Protein AF-A0A6M4BN59-F1 (afdb_monomer_lite)

Radius of gyration: 22.88 Å; chains: 1; bounding box: 47×66×64 Å

Organism: NCBI:txid2203039

InterPro domains:
  IPR007252 Nuclear pore protein 84/107 [PF04121] (2-327)
  IPR007252 Nuclear pore protein 84/107 [PTHR13003] (2-327)

Secondary structure (DSSP, 8-state):
-HHHHHHHHHHHHHHHHHS---S-STTT--S----HHHHHHHHHHH-HHHHHHHHHHHHHHHHHHHHHHHH--S--S----STTHHHHHHHHH---TTTHHHHHHB-S--STTHHHHHT-B--HHHHHHHHHHHHHHHHHHHTT-HHHHHHHHHHTT-HHHHHHHHTTSBPEEPPPSSTTS---EESBTTHHHHHHHHHHHHH-TTS-HHHHHHHHHHHT-HHHHHHHHTT-HHHHHHHHHHHHHHHHHHHHHHH-HHHHTT--S-HHHHHHHHHH-------HHHHHHHHHHHTTTPPPPHHHHHHHHHHTT-HHHHHHHHHHHHH-

Sequence (328 aa):
AEEANTWKLLHCLHADSINEHPESLDDLITETTLSQKTLVSALFRSDSELRLLQLLVDWLEATAAYQEEITKTSAPIIGNNIHWSNTLHQLLIGDSLFNKDKNKAMVTCMDPDAPRRQKKTIHSDDQKDDNDLCKRIFTEIRCGKFKEAVSLCLSAGQAWRGAVLQGWILLHYLPREDENSPLEISGNPSRDLWKWCALGLANNVEENMYYRATVGILSGHLPSALLVCQGSWEDLLWSHLKIQIEARVDKYLREHHATAEANTTPDDVLELLQSELQVEEISLTQIFNAVKSLMNGKRESQYQICQRYMMLGKIRAIMQDSLEWIDN

Foldseek 3Di:
DLVVLLVVLLVLLVVVVPDDADQDLCVQDVDQDLFLVSSVVSVCRNDPQLVLLVSLLLSLLQVLLVVCVVVDDPDDLDPDQDQLVVQVVDLVVPDDPVCNVVVVQAFNDRDPCRCVVVVHDGDPVSVVSVLSLLQVLLSCVSNVNNVVSLVSCNSNNNNVLSVLLQQLFTKGFDDDPDPPDDTDIDHHLQSLLSLLVLLVQLPDPVDRLSSSLSSCLSSLNLVSVCVPQLPDLSSLLSSLSSSLSNVVSVVSLVPDPSNVVSRPHDPVSNVVSCVSRDDDNDHLVVSVVVSVVSNVPDDQDLSSVCSSCVSVVNNVVNVVVVVVVVVD

pLDDT: mean 90.2, std 8.38, range [56.59, 98.38]

Structure (mmCIF, N/CA/C/O backbone):
data_AF-A0A6M4BN59-F1
#
_entry.id   AF-A0A6M4BN59-F1
#
loop_
_atom_site.group_PDB
_atom_site.id
_atom_site.type_symbol
_atom_site.label_atom_id
_atom_site.label_alt_id
_atom_site.label_comp_id
_atom_site.label_asym_id
_atom_site.label_entity_id
_atom_site.label_seq_id
_atom_site.pdbx_PDB_ins_code
_atom_site.Cartn_x
_atom_site.Cartn_y
_atom_site.Cartn_z
_atom_site.occupancy
_atom_site.B_iso_or_equiv
_atom_site.auth_seq_id
_atom_site.auth_comp_id
_atom_site.auth_asym_id
_atom_site.auth_atom_id
_atom_site.pdbx_PDB_model_num
ATOM 1 N N . ALA A 1 1 ? -19.622 16.309 2.141 1.00 74.50 1 ALA A N 1
ATOM 2 C CA . ALA A 1 1 ? -18.849 15.067 1.917 1.00 74.50 1 ALA A CA 1
ATOM 3 C C . ALA A 1 1 ? -18.362 14.481 3.242 1.00 74.50 1 ALA A C 1
ATOM 5 O O . ALA A 1 1 ? -18.667 13.329 3.514 1.00 74.50 1 ALA A O 1
ATOM 6 N N . GLU A 1 2 ? -17.692 15.269 4.090 1.00 84.06 2 GLU A N 1
ATOM 7 C CA . GLU A 1 2 ? -17.146 14.802 5.380 1.00 84.06 2 GLU A CA 1
ATOM 8 C C . GLU A 1 2 ? -18.203 14.243 6.346 1.00 84.06 2 GLU A C 1
ATOM 10 O O . GLU A 1 2 ? -17.991 13.188 6.940 1.00 84.06 2 GLU A O 1
ATOM 15 N N . GLU A 1 3 ? -19.376 14.874 6.443 1.00 89.75 3 GLU A N 1
ATOM 16 C CA . GLU A 1 3 ? -20.485 14.361 7.258 1.00 89.75 3 GLU A CA 1
ATOM 17 C C . GLU A 1 3 ? -20.943 12.966 6.796 1.00 89.75 3 GLU A C 1
ATOM 19 O O . GLU A 1 3 ? -21.016 12.032 7.590 1.00 89.75 3 GLU A O 1
ATOM 24 N N . ALA A 1 4 ? -21.172 12.786 5.491 1.00 89.69 4 ALA A N 1
ATOM 25 C CA . ALA A 1 4 ? -21.563 11.494 4.927 1.00 89.69 4 ALA A CA 1
ATOM 26 C C . ALA A 1 4 ? -20.501 10.408 5.180 1.00 89.69 4 ALA A C 1
ATOM 28 O O . ALA A 1 4 ? -20.847 9.268 5.484 1.00 89.69 4 ALA A O 1
ATOM 29 N N . ASN A 1 5 ? -19.212 10.756 5.104 1.00 92.00 5 ASN A N 1
ATOM 30 C CA . ASN A 1 5 ? -18.119 9.833 5.427 1.00 92.00 5 ASN A CA 1
ATOM 31 C C . ASN A 1 5 ? -18.119 9.454 6.915 1.00 92.00 5 ASN A C 1
ATOM 33 O O . ASN A 1 5 ? -17.886 8.295 7.250 1.00 92.00 5 ASN A O 1
ATOM 37 N N . THR A 1 6 ? -18.439 10.406 7.792 1.00 93.19 6 THR A N 1
ATOM 38 C CA . THR A 1 6 ? -18.561 10.203 9.244 1.00 93.19 6 THR A CA 1
ATOM 39 C C . THR A 1 6 ? -19.705 9.238 9.572 1.00 93.19 6 THR A C 1
ATOM 41 O O . THR A 1 6 ? -19.515 8.299 10.340 1.00 93.19 6 THR A O 1
ATOM 44 N N . TRP A 1 7 ? -20.865 9.391 8.924 1.00 93.88 7 TRP A N 1
ATOM 45 C CA . TRP A 1 7 ? -21.987 8.456 9.071 1.00 93.88 7 TRP A CA 1
ATOM 46 C C . TRP A 1 7 ? -21.665 7.052 8.555 1.00 93.88 7 TRP A C 1
ATOM 48 O O . TRP A 1 7 ? -22.012 6.069 9.206 1.00 93.88 7 TRP A O 1
ATOM 58 N N . LYS A 1 8 ? -20.963 6.944 7.419 1.00 93.88 8 LYS A N 1
ATOM 59 C CA . LYS A 1 8 ? -20.484 5.650 6.908 1.00 93.88 8 LYS A CA 1
ATOM 60 C C . LYS A 1 8 ? -19.545 4.969 7.903 1.00 93.88 8 LYS A C 1
ATOM 62 O O . LYS A 1 8 ? -19.707 3.781 8.151 1.00 93.88 8 LYS A O 1
ATOM 67 N N . LEU A 1 9 ? -18.616 5.716 8.502 1.00 95.31 9 LEU A N 1
ATOM 6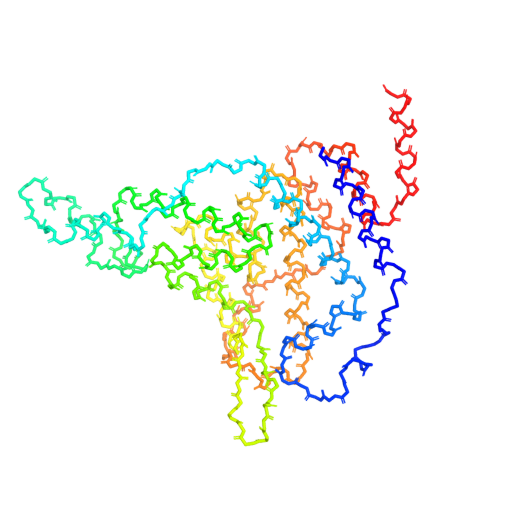8 C CA . LEU A 1 9 ? -17.711 5.189 9.526 1.00 95.31 9 LEU A CA 1
ATOM 69 C C . LEU A 1 9 ? -18.486 4.650 10.731 1.00 95.31 9 LEU A C 1
ATOM 71 O O . LEU A 1 9 ? -18.258 3.517 11.146 1.00 95.31 9 LEU A O 1
ATOM 75 N N . LEU A 1 10 ? -19.428 5.439 11.256 1.00 94.25 10 LEU A N 1
ATOM 76 C CA . LEU A 1 10 ? -20.270 5.027 12.378 1.00 94.25 10 LEU A CA 1
ATOM 77 C C . LEU A 1 10 ? -21.047 3.748 12.054 1.00 94.25 10 LEU A C 1
ATOM 79 O O . LEU A 1 10 ? -21.082 2.830 12.869 1.00 94.25 10 LEU A O 1
ATOM 83 N N . HIS A 1 11 ? -21.635 3.676 10.858 1.00 93.75 11 HIS A N 1
ATOM 84 C CA . HIS A 1 11 ? -22.347 2.492 10.396 1.00 93.75 11 HIS A CA 1
ATOM 85 C C . HIS A 1 11 ? -21.433 1.262 10.347 1.00 93.75 11 HIS A C 1
ATOM 87 O O . HIS A 1 11 ? -21.812 0.218 10.868 1.00 93.75 11 HIS A O 1
ATOM 93 N N . CYS A 1 12 ? -20.232 1.375 9.766 1.00 93.94 12 CYS A N 1
ATOM 94 C CA . CYS A 1 12 ? -19.284 0.261 9.695 1.00 93.94 12 CYS A CA 1
ATOM 95 C C . CYS A 1 12 ? -18.880 -0.229 11.093 1.00 93.94 12 CYS A C 1
ATOM 97 O O . CYS A 1 12 ? -18.991 -1.420 11.371 1.00 93.94 12 CYS A O 1
ATOM 99 N N . LEU A 1 13 ? -18.483 0.682 11.989 1.00 93.94 13 LEU A N 1
ATOM 100 C CA . LEU A 1 13 ? -18.079 0.336 13.358 1.00 93.94 13 LEU A CA 1
ATOM 101 C C . LEU A 1 13 ? -19.217 -0.326 14.145 1.00 93.94 13 LEU A C 1
ATOM 103 O O . LEU A 1 13 ? -19.012 -1.324 14.832 1.00 93.94 13 LEU A O 1
ATOM 107 N N . HIS A 1 14 ? -20.430 0.215 14.031 1.00 92.19 14 HIS A N 1
ATOM 108 C CA . HIS A 1 14 ? -21.596 -0.330 14.715 1.00 92.19 14 HIS A CA 1
ATOM 109 C C . HIS A 1 14 ? -21.993 -1.705 14.160 1.00 92.19 14 HIS A C 1
ATOM 111 O O . HIS A 1 14 ? -22.295 -2.612 14.934 1.00 92.19 14 HIS A O 1
ATOM 117 N N . ALA A 1 15 ? -21.973 -1.879 12.835 1.00 92.31 15 ALA A N 1
ATOM 118 C CA . ALA A 1 15 ? -22.256 -3.162 12.199 1.00 92.31 15 ALA A CA 1
ATOM 119 C C . ALA A 1 15 ? -21.282 -4.257 12.662 1.00 92.31 15 ALA A C 1
ATOM 121 O O . ALA A 1 15 ? -21.731 -5.351 12.995 1.00 92.31 15 ALA A O 1
ATOM 122 N N . ASP A 1 16 ? -19.981 -3.959 12.756 1.00 91.44 16 ASP A N 1
ATOM 123 C CA . ASP A 1 16 ? -18.998 -4.917 13.279 1.00 91.44 16 ASP A CA 1
ATOM 124 C C . ASP A 1 16 ? -19.261 -5.264 14.749 1.00 91.44 16 ASP A C 1
ATOM 126 O O . ASP A 1 16 ? -19.178 -6.429 15.122 1.00 91.44 16 ASP A O 1
ATOM 130 N N . SER A 1 17 ? -19.649 -4.280 15.568 1.00 88.25 17 SER A N 1
ATOM 131 C CA . SER A 1 17 ? -19.883 -4.491 17.003 1.00 88.25 17 SER A CA 1
ATOM 132 C C . SER A 1 17 ? -21.084 -5.385 17.338 1.00 88.25 17 SER A C 1
ATOM 134 O O . SER A 1 17 ? -21.119 -5.968 18.418 1.00 88.25 17 SER A O 1
ATOM 136 N N . ILE A 1 18 ? -22.077 -5.471 16.445 1.00 90.12 18 ILE A N 1
ATOM 137 C CA . ILE A 1 18 ? -23.286 -6.289 16.643 1.00 90.12 18 ILE A CA 1
ATOM 138 C C . ILE A 1 18 ? -23.102 -7.715 16.129 1.00 90.12 18 ILE A C 1
ATOM 140 O O . ILE A 1 18 ? -23.761 -8.630 16.622 1.00 90.12 18 ILE A O 1
ATOM 144 N N . ASN A 1 19 ? -22.246 -7.908 15.127 1.00 88.31 19 ASN A N 1
ATOM 145 C CA . ASN A 1 19 ? -22.017 -9.227 14.564 1.00 88.31 19 ASN A CA 1
ATOM 146 C C . ASN A 1 19 ? -21.312 -10.128 15.583 1.00 88.31 19 ASN A C 1
ATOM 148 O O . ASN A 1 19 ? -20.365 -9.716 16.251 1.00 88.31 19 ASN A O 1
ATOM 152 N N . GLU A 1 20 ? -21.765 -11.376 15.675 1.00 85.06 20 GLU A N 1
ATOM 153 C CA . GLU A 1 20 ? -21.064 -12.400 16.441 1.00 85.06 20 GLU A CA 1
ATOM 154 C C . GLU A 1 20 ? -19.775 -12.780 15.708 1.00 85.06 20 GLU A C 1
ATOM 156 O O . GLU A 1 20 ? -19.787 -13.113 14.518 1.00 85.06 20 GLU A O 1
ATOM 161 N N . HIS A 1 21 ? -18.660 -12.726 16.433 1.00 86.69 21 HIS A N 1
ATOM 162 C CA . HIS A 1 21 ? -17.345 -13.101 15.927 1.00 86.69 21 HIS A CA 1
ATOM 163 C C . HIS A 1 21 ? -16.874 -14.378 16.626 1.00 86.69 21 HIS A C 1
ATOM 165 O O . HIS A 1 21 ? -17.184 -14.570 17.801 1.00 86.69 21 HIS A O 1
ATOM 171 N N . PRO A 1 22 ? -16.138 -15.252 15.922 1.00 84.56 22 PRO A N 1
ATOM 172 C CA . PRO A 1 22 ? -15.550 -16.445 16.524 1.00 84.56 22 PRO A CA 1
ATOM 173 C C . PRO A 1 22 ? -14.597 -16.059 17.663 1.00 84.56 22 PRO A C 1
ATOM 175 O O . PRO A 1 22 ? -13.836 -15.098 17.531 1.00 84.56 22 PRO A O 1
ATOM 178 N N . GLU A 1 23 ? -14.639 -16.806 18.769 1.00 76.69 23 GLU A N 1
ATOM 179 C CA . GLU A 1 23 ? -13.829 -16.513 19.960 1.00 76.69 23 GLU A CA 1
ATOM 180 C C . GLU A 1 23 ? -12.361 -16.907 19.768 1.00 76.69 23 GLU A C 1
ATOM 182 O O . GLU A 1 23 ? -11.471 -16.257 20.320 1.00 76.69 23 GLU A O 1
ATOM 187 N N . SER A 1 24 ? -12.095 -17.947 18.972 1.00 80.62 24 SER A N 1
ATOM 188 C CA . SER A 1 24 ? -10.745 -18.448 18.743 1.00 80.62 24 SER A CA 1
ATOM 189 C C . SER A 1 24 ? -10.469 -18.804 17.282 1.00 80.62 24 SER A C 1
ATOM 191 O O . SER A 1 24 ? -11.367 -19.020 16.466 1.00 80.62 24 SER A O 1
ATOM 193 N N . LEU A 1 25 ? -9.179 -18.870 16.952 1.00 81.25 25 LEU A N 1
ATOM 194 C CA . LEU A 1 25 ? -8.708 -19.359 15.660 1.00 81.25 25 LEU A CA 1
ATOM 195 C C . LEU A 1 25 ? -9.037 -20.853 15.470 1.00 81.25 25 LEU A C 1
ATOM 197 O O . LEU A 1 25 ? -9.351 -21.273 14.356 1.00 81.25 25 LEU A O 1
ATOM 201 N N . ASP A 1 26 ? -9.010 -21.626 16.558 1.00 79.88 26 ASP A N 1
ATOM 202 C CA . ASP A 1 26 ? -9.275 -23.070 16.566 1.00 79.88 26 ASP A CA 1
ATOM 203 C C . ASP A 1 26 ? -10.732 -23.387 16.182 1.00 79.88 26 ASP A C 1
ATOM 205 O O . ASP A 1 26 ? -11.004 -24.426 15.582 1.00 79.88 26 ASP A O 1
ATOM 209 N N . ASP A 1 27 ? -11.664 -22.458 16.429 1.00 78.75 27 ASP A N 1
ATOM 210 C CA . ASP A 1 27 ? -13.057 -22.573 15.972 1.00 78.75 27 ASP A CA 1
ATOM 211 C C . ASP A 1 27 ? -13.186 -22.476 14.441 1.00 78.75 27 ASP A C 1
ATOM 213 O O . ASP A 1 27 ? -14.174 -22.928 13.856 1.00 78.75 27 ASP A O 1
ATOM 217 N N . LEU A 1 28 ? -12.209 -21.851 13.776 1.00 81.25 28 LEU A N 1
ATOM 218 C CA . LEU A 1 28 ? -12.217 -21.589 12.336 1.00 81.25 28 LEU A CA 1
ATOM 219 C C . LEU A 1 28 ? -11.334 -22.553 11.544 1.00 81.25 28 LEU A C 1
ATOM 221 O O . LEU A 1 28 ? -11.636 -22.835 10.383 1.00 81.25 28 LEU A O 1
ATOM 225 N N . ILE A 1 29 ? -10.234 -23.014 12.138 1.00 81.69 29 ILE A N 1
ATOM 226 C CA . ILE A 1 29 ? -9.257 -23.894 11.496 1.00 81.69 29 ILE A CA 1
ATOM 227 C C . ILE A 1 29 ? -9.273 -25.230 12.227 1.00 81.69 29 ILE A C 1
ATOM 229 O O . ILE A 1 29 ? -8.548 -25.454 13.190 1.00 81.69 29 ILE A O 1
ATOM 233 N N . THR A 1 30 ? -10.113 -26.132 11.732 1.00 75.88 30 THR A N 1
ATOM 234 C CA . THR A 1 30 ? -10.240 -27.496 12.258 1.00 75.88 30 THR A CA 1
ATOM 235 C C . THR A 1 30 ? -9.177 -28.444 11.705 1.00 75.88 30 THR A C 1
ATOM 237 O O . THR A 1 30 ? -8.866 -29.458 12.327 1.00 75.88 30 THR A O 1
ATOM 240 N N . GLU A 1 31 ? -8.608 -28.120 10.542 1.00 79.00 31 GLU A N 1
ATOM 241 C CA . GLU A 1 31 ? -7.597 -28.915 9.849 1.00 79.00 31 GLU A CA 1
ATOM 242 C C . GLU A 1 31 ? -6.343 -28.081 9.578 1.00 79.00 31 GLU A C 1
ATOM 244 O O . GLU A 1 31 ? -6.418 -26.908 9.207 1.00 79.00 31 GLU A O 1
ATOM 249 N N . THR A 1 32 ? -5.169 -28.699 9.719 1.00 80.75 32 THR A N 1
ATOM 250 C CA . THR A 1 32 ? -3.891 -28.055 9.399 1.00 80.75 32 THR A CA 1
ATOM 251 C C . THR A 1 32 ? -3.854 -27.662 7.925 1.00 80.75 32 THR A C 1
ATOM 253 O O . THR A 1 32 ? -3.952 -28.524 7.050 1.00 80.75 32 THR A O 1
ATOM 256 N N . THR A 1 33 ? -3.673 -26.372 7.640 1.00 83.94 33 THR A N 1
ATOM 257 C CA . THR A 1 33 ? -3.638 -25.845 6.273 1.00 83.94 33 THR A CA 1
ATOM 258 C C . THR A 1 33 ? -2.332 -25.119 5.977 1.00 83.94 33 THR A C 1
ATOM 260 O O . THR A 1 33 ? -1.849 -24.312 6.767 1.00 83.94 33 THR A O 1
ATOM 263 N N . LEU A 1 34 ? -1.781 -25.381 4.791 1.00 85.44 34 LEU A N 1
ATOM 264 C CA . LEU A 1 34 ? -0.614 -24.683 4.239 1.00 85.44 34 LEU A CA 1
ATOM 265 C C . LEU A 1 34 ? -1.008 -23.379 3.517 1.00 85.44 34 LEU A C 1
ATOM 267 O O . LEU A 1 34 ? -0.156 -22.627 3.042 1.00 85.44 34 LEU A O 1
ATOM 271 N N . SER A 1 35 ? -2.311 -23.108 3.374 1.00 90.25 35 SER A N 1
ATOM 272 C CA . SER A 1 35 ? -2.809 -21.923 2.681 1.00 90.25 35 SER A CA 1
ATOM 273 C C . SER A 1 35 ? -2.739 -20.694 3.587 1.00 90.25 35 SER A C 1
ATOM 275 O O . SER A 1 35 ? -3.646 -20.451 4.383 1.00 90.25 35 SER A O 1
ATOM 277 N N . GLN A 1 36 ? -1.730 -19.850 3.365 1.00 92.75 36 GLN A N 1
ATOM 278 C CA . GLN A 1 36 ? -1.576 -18.556 4.042 1.00 92.75 36 GLN A CA 1
ATOM 279 C C . GLN A 1 36 ? -2.852 -17.705 3.978 1.00 92.75 36 GLN A C 1
ATOM 281 O O . GLN A 1 36 ? -3.266 -17.134 4.981 1.00 92.75 36 GLN A O 1
ATOM 286 N N . LYS A 1 37 ? -3.528 -17.657 2.820 1.00 93.38 37 LYS A N 1
ATOM 287 C CA . LYS A 1 37 ? -4.790 -16.915 2.668 1.00 93.38 37 LYS A CA 1
ATOM 288 C C . LYS A 1 37 ? -5.880 -17.399 3.627 1.00 93.38 37 LYS A C 1
ATOM 290 O O . LYS A 1 37 ? -6.601 -16.569 4.174 1.00 93.38 37 LYS A O 1
ATOM 295 N N . THR A 1 38 ? -6.013 -18.710 3.824 1.00 91.62 38 THR A N 1
ATOM 296 C CA . THR A 1 38 ? -7.028 -19.293 4.718 1.00 91.62 38 THR A CA 1
ATOM 297 C C . THR A 1 38 ? -6.729 -18.932 6.169 1.00 91.62 38 THR A C 1
ATOM 299 O O . THR A 1 38 ? -7.615 -18.448 6.868 1.00 91.62 38 T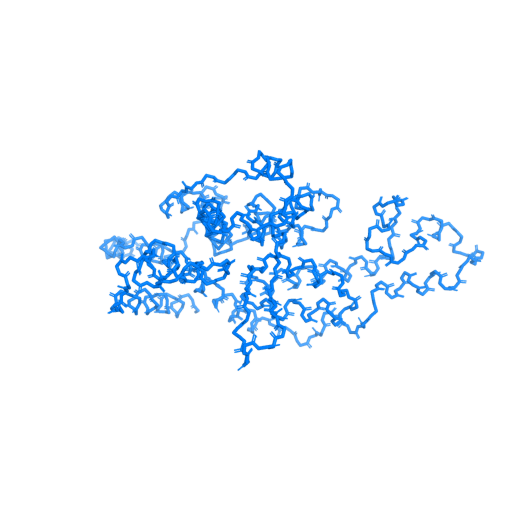HR A O 1
ATOM 302 N N . LEU A 1 39 ? -5.463 -19.060 6.576 1.00 91.81 39 LEU A N 1
ATOM 303 C CA . LEU A 1 39 ? -4.997 -18.707 7.918 1.00 91.81 39 LEU A CA 1
ATOM 304 C C . LEU A 1 39 ? -5.213 -17.225 8.230 1.00 91.81 39 LEU A C 1
ATOM 306 O O . LEU A 1 39 ? -5.823 -16.874 9.233 1.00 91.81 39 LEU A O 1
ATOM 310 N N . VAL A 1 40 ? -4.783 -16.345 7.326 1.00 93.50 40 VAL A N 1
ATOM 311 C CA . VAL A 1 40 ? -4.951 -14.897 7.490 1.00 93.50 40 VAL A CA 1
ATOM 312 C C . VAL A 1 40 ? -6.429 -14.507 7.480 1.00 93.50 40 VAL A C 1
ATOM 314 O O . VAL A 1 40 ? -6.844 -13.667 8.271 1.00 93.50 40 VAL A O 1
ATOM 317 N N . SER A 1 41 ? -7.257 -15.142 6.645 1.00 93.56 41 SER A N 1
ATOM 318 C CA . SER A 1 41 ? -8.708 -14.900 6.658 1.00 93.56 41 SER A CA 1
ATOM 319 C C . SER A 1 41 ? -9.342 -15.298 7.993 1.00 93.56 41 SER A C 1
ATOM 321 O O . SER A 1 41 ? -10.258 -14.622 8.453 1.00 93.56 41 SER A O 1
ATOM 323 N N . ALA A 1 42 ? -8.859 -16.370 8.625 1.00 92.19 42 ALA A N 1
ATOM 324 C CA . ALA A 1 42 ? -9.297 -16.757 9.960 1.00 92.19 42 ALA A CA 1
ATOM 325 C C . ALA A 1 42 ? -8.813 -15.756 11.024 1.00 92.19 42 ALA A C 1
ATOM 327 O O . ALA A 1 42 ? -9.621 -15.317 11.841 1.00 92.19 42 ALA A O 1
ATOM 328 N N . LEU A 1 43 ? -7.556 -15.299 10.938 1.00 93.06 43 LEU A N 1
ATOM 329 C CA . LEU A 1 43 ? -6.995 -14.268 11.817 1.00 93.06 43 LEU A CA 1
ATOM 330 C C . LEU A 1 43 ? -7.836 -12.982 11.815 1.00 93.06 43 LEU A C 1
ATOM 332 O O . LEU A 1 43 ? -8.186 -12.486 12.879 1.00 93.06 43 LEU A O 1
ATOM 336 N N . PHE A 1 44 ? -8.215 -12.462 10.641 1.00 93.69 44 PHE A N 1
ATOM 337 C CA . PHE A 1 44 ? -9.067 -11.265 10.543 1.00 93.69 44 PHE A CA 1
ATOM 338 C C . PHE A 1 44 ? -10.459 -11.450 11.167 1.00 93.69 44 PHE A C 1
ATOM 340 O O . PHE A 1 44 ? -11.110 -10.468 11.517 1.00 93.69 44 PHE A O 1
ATOM 347 N N . ARG A 1 45 ? -10.950 -12.688 11.293 1.00 91.31 45 ARG A N 1
ATOM 348 C CA . ARG A 1 45 ? -12.246 -12.969 11.924 1.00 91.31 45 ARG A CA 1
ATOM 349 C C . ARG A 1 45 ? -12.127 -13.084 13.439 1.00 91.31 45 ARG A C 1
ATOM 351 O O . ARG A 1 45 ? -13.013 -12.595 14.129 1.00 91.31 45 ARG A O 1
ATOM 358 N N . SER A 1 46 ? -11.057 -13.692 13.946 1.00 90.88 46 SER A N 1
ATOM 359 C CA . SER A 1 46 ? -10.849 -13.887 15.385 1.00 90.88 46 SER A CA 1
ATOM 360 C C . SER A 1 46 ? -10.276 -12.648 16.083 1.00 90.88 46 SER A C 1
ATOM 362 O O . SER A 1 46 ? -10.709 -12.295 17.176 1.00 90.88 46 SER A O 1
ATOM 364 N N . ASP A 1 47 ? -9.318 -11.951 15.462 1.00 93.31 47 ASP A N 1
ATOM 365 C CA . ASP A 1 47 ? -8.636 -10.806 16.073 1.00 93.31 47 ASP A CA 1
ATOM 366 C C . ASP A 1 47 ? -9.451 -9.516 15.893 1.00 93.31 47 ASP A C 1
ATOM 368 O O . ASP A 1 47 ? -9.613 -8.998 14.784 1.00 9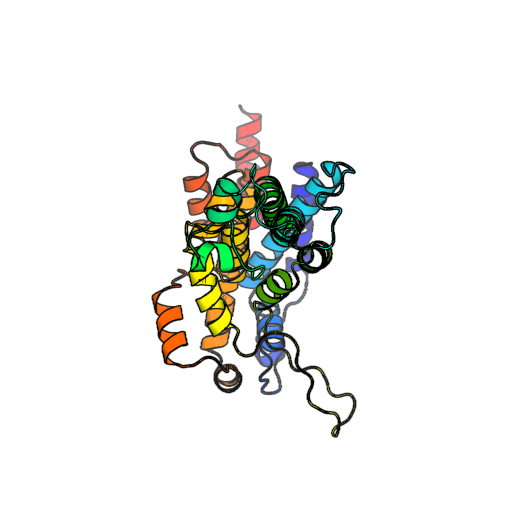3.31 47 ASP A O 1
ATOM 372 N N . SER A 1 48 ? -9.982 -8.993 17.000 1.00 92.44 48 SER A N 1
ATOM 373 C CA . SER A 1 48 ? -10.820 -7.791 17.000 1.00 92.44 48 SER A CA 1
ATOM 374 C C . SER A 1 48 ? -10.056 -6.506 16.696 1.00 92.44 48 SER A C 1
ATOM 376 O O . SER A 1 48 ? -10.619 -5.603 16.074 1.00 92.44 48 SER A O 1
ATOM 378 N N . GLU A 1 49 ? -8.783 -6.413 17.083 1.00 93.31 49 GLU A N 1
ATOM 379 C CA . GLU A 1 49 ? -7.962 -5.240 16.802 1.00 93.31 49 GLU A CA 1
ATOM 380 C C . GLU A 1 49 ? -7.607 -5.200 15.317 1.00 93.31 49 GLU A C 1
ATOM 382 O O . GLU A 1 49 ? -7.835 -4.187 14.657 1.00 93.31 49 GLU A O 1
ATOM 387 N N . LEU A 1 50 ? -7.121 -6.310 14.759 1.00 94.94 50 LEU A N 1
ATOM 388 C CA . LEU A 1 50 ? -6.767 -6.400 13.345 1.00 94.94 50 LEU A CA 1
ATOM 389 C C . LEU A 1 50 ? -7.986 -6.174 12.442 1.00 94.94 50 LEU A C 1
ATOM 391 O O . LEU A 1 50 ? -7.889 -5.460 11.439 1.00 94.94 50 LEU A O 1
ATOM 395 N N . ARG A 1 51 ? -9.146 -6.727 12.818 1.00 95.00 51 ARG A N 1
ATOM 396 C CA . ARG A 1 51 ? -10.409 -6.490 12.112 1.00 95.00 51 ARG A CA 1
ATOM 397 C C . ARG A 1 51 ? -10.814 -5.021 12.142 1.00 95.00 51 ARG A C 1
ATOM 399 O O . ARG A 1 51 ? -11.188 -4.481 11.101 1.00 95.00 51 ARG A O 1
ATOM 406 N N . LEU A 1 52 ? -10.683 -4.355 13.294 1.00 95.75 52 LEU A N 1
ATOM 407 C CA . LEU A 1 52 ? -10.912 -2.915 13.396 1.00 95.75 52 LEU A CA 1
ATOM 408 C C . LEU A 1 52 ? -9.977 -2.150 12.453 1.00 95.75 52 LEU A C 1
ATOM 410 O O . LEU A 1 52 ? -10.452 -1.313 11.691 1.00 95.75 52 LEU A O 1
ATOM 414 N N . LEU A 1 53 ? -8.671 -2.445 12.450 1.00 97.50 53 LEU A N 1
ATOM 415 C CA . LEU A 1 53 ? -7.720 -1.778 11.552 1.00 97.50 53 LEU A CA 1
ATOM 416 C C . LEU A 1 53 ? -8.115 -1.951 10.076 1.00 97.50 53 LEU A C 1
ATOM 418 O O . LEU A 1 53 ? -8.097 -0.969 9.332 1.00 97.50 53 LEU A O 1
ATOM 422 N N . GLN A 1 54 ? -8.510 -3.159 9.661 1.00 97.31 54 GLN A N 1
ATOM 423 C CA . GLN A 1 54 ? -8.955 -3.424 8.288 1.00 97.31 54 GLN A CA 1
ATOM 424 C C . GLN A 1 54 ? -10.228 -2.654 7.938 1.00 97.31 54 GLN A C 1
ATOM 426 O O . GLN A 1 54 ? -10.294 -2.041 6.879 1.00 97.31 54 GLN A O 1
ATOM 431 N N . LEU A 1 55 ? -11.202 -2.600 8.846 1.00 97.19 55 LEU A N 1
ATOM 432 C CA . LEU A 1 55 ? -12.432 -1.832 8.654 1.00 97.19 55 LEU A CA 1
ATOM 433 C C . LEU A 1 55 ? -12.142 -0.338 8.451 1.00 97.19 55 LEU A C 1
ATOM 435 O O . LEU A 1 55 ? -12.757 0.311 7.601 1.00 97.19 55 LEU A O 1
ATOM 439 N N . LEU A 1 56 ? -11.185 0.215 9.203 1.00 98.06 56 LEU A N 1
ATOM 440 C CA . LEU A 1 56 ? -10.749 1.602 9.030 1.00 98.06 56 LEU A CA 1
ATOM 441 C C . LEU A 1 56 ? -10.059 1.823 7.678 1.00 98.06 56 LEU A C 1
ATOM 443 O O . LEU A 1 56 ? -10.306 2.844 7.034 1.00 98.06 56 LEU A O 1
ATOM 447 N N . VAL A 1 57 ? -9.232 0.872 7.233 1.00 98.25 57 VAL A N 1
ATOM 448 C CA . VAL A 1 57 ? -8.626 0.890 5.894 1.00 98.25 57 VAL A CA 1
ATOM 449 C C . VAL A 1 57 ? -9.702 0.860 4.811 1.00 98.25 57 VAL A C 1
ATOM 451 O O . VAL A 1 57 ? -9.702 1.742 3.957 1.00 98.25 57 VAL A O 1
ATOM 454 N N . ASP A 1 58 ? -10.657 -0.066 4.884 1.00 97.81 58 ASP A N 1
ATOM 455 C CA . ASP A 1 58 ? -11.739 -0.203 3.902 1.00 97.81 58 ASP A CA 1
ATOM 456 C C . ASP A 1 58 ? -12.578 1.079 3.816 1.00 97.81 58 ASP A C 1
ATOM 458 O O . ASP A 1 58 ? -12.930 1.546 2.730 1.00 97.81 58 ASP A O 1
ATOM 462 N N . TRP A 1 59 ? -12.865 1.705 4.963 1.00 97.56 59 TRP A N 1
ATOM 463 C CA . TRP A 1 59 ? -13.558 2.991 5.012 1.00 97.56 59 TRP A CA 1
ATOM 464 C C . TRP A 1 59 ? -12.746 4.123 4.354 1.00 97.56 59 TRP A C 1
ATOM 466 O O . TRP A 1 59 ? -13.309 4.922 3.591 1.00 97.56 59 TRP A O 1
ATOM 476 N N . LEU A 1 60 ? -11.434 4.195 4.606 1.00 97.62 60 LEU A N 1
ATOM 477 C CA . LEU A 1 60 ? -10.538 5.179 3.983 1.00 97.62 60 LEU A CA 1
ATOM 478 C C . LEU A 1 60 ? -10.433 4.965 2.470 1.00 97.62 60 LEU A C 1
ATOM 480 O O . LEU A 1 60 ? -10.427 5.940 1.713 1.00 97.62 60 LEU A O 1
ATOM 484 N N . GLU A 1 61 ? -10.344 3.717 2.018 1.00 97.75 61 GLU A N 1
ATOM 485 C CA . GLU A 1 61 ? -10.268 3.336 0.604 1.00 97.75 61 GLU A CA 1
ATOM 486 C C . GLU A 1 61 ? -11.578 3.647 -0.126 1.00 97.75 61 GLU A C 1
ATOM 488 O O . GLU A 1 61 ? -11.555 4.307 -1.166 1.00 97.75 61 GLU A O 1
ATOM 493 N N . ALA A 1 62 ? -12.728 3.305 0.460 1.00 96.19 62 ALA A N 1
ATOM 494 C CA . ALA A 1 62 ? -14.043 3.639 -0.088 1.00 96.19 62 ALA A CA 1
ATOM 495 C C . ALA A 1 62 ? -14.275 5.157 -0.171 1.00 96.19 62 ALA A C 1
ATOM 497 O O . ALA A 1 62 ? -14.872 5.658 -1.129 1.00 96.19 62 ALA A O 1
ATOM 498 N N . THR A 1 63 ? -13.789 5.907 0.822 1.00 94.56 63 THR A N 1
ATOM 499 C CA . THR A 1 63 ? -13.864 7.372 0.822 1.00 94.56 63 THR A CA 1
ATOM 500 C C . THR A 1 63 ? -13.015 7.975 -0.298 1.00 94.56 63 THR A C 1
ATOM 502 O O . THR A 1 63 ? -13.496 8.853 -1.018 1.00 94.56 63 THR A O 1
ATOM 505 N N . ALA A 1 64 ? -11.790 7.478 -0.492 1.00 94.81 64 ALA A N 1
ATOM 506 C CA . ALA A 1 64 ? -10.919 7.916 -1.581 1.00 94.81 64 ALA A CA 1
ATOM 507 C C . ALA A 1 64 ? -11.485 7.542 -2.959 1.00 94.81 64 ALA A C 1
ATOM 509 O O . ALA A 1 64 ? -11.495 8.376 -3.860 1.00 94.81 64 ALA A O 1
ATOM 510 N N . ALA A 1 65 ? -12.040 6.335 -3.108 1.00 94.88 65 ALA A N 1
ATOM 511 C CA . ALA A 1 65 ? -12.667 5.885 -4.349 1.00 94.88 65 ALA A CA 1
ATOM 512 C C . ALA A 1 65 ? -13.824 6.798 -4.779 1.00 94.88 65 ALA A C 1
ATOM 514 O O . ALA A 1 65 ? -13.923 7.158 -5.952 1.00 94.88 65 ALA A O 1
ATOM 515 N N . TYR A 1 66 ? -14.665 7.206 -3.824 1.00 92.56 66 TYR A N 1
ATOM 516 C CA . TYR A 1 66 ? -15.768 8.132 -4.072 1.00 92.56 66 TYR A CA 1
ATOM 517 C C . TYR A 1 66 ? -15.274 9.527 -4.480 1.00 92.56 66 TYR A C 1
ATOM 519 O O . TYR A 1 66 ? -15.820 10.133 -5.399 1.00 92.56 66 TYR A O 1
ATOM 527 N N . GLN A 1 67 ? -14.231 10.040 -3.820 1.00 90.19 67 GLN A N 1
ATOM 528 C CA . GLN A 1 67 ? -13.628 11.325 -4.183 1.00 90.19 67 GLN A CA 1
ATOM 529 C C . GLN A 1 67 ? -13.034 11.285 -5.593 1.00 90.19 67 GLN A C 1
ATOM 531 O O . GLN A 1 67 ? -13.303 12.182 -6.388 1.00 90.19 67 GLN A O 1
ATOM 536 N N . GLU A 1 68 ? -12.295 10.224 -5.917 1.00 90.44 68 GLU A N 1
ATOM 537 C CA . GLU A 1 68 ? -11.688 10.030 -7.232 1.00 90.44 68 GLU A CA 1
ATOM 538 C C . GLU A 1 68 ? -12.751 9.922 -8.335 1.00 90.44 68 GLU A C 1
ATOM 540 O O . GLU A 1 68 ? -12.587 10.472 -9.416 1.00 90.44 68 GLU A O 1
ATOM 545 N N . GLU A 1 69 ? -13.884 9.265 -8.089 1.00 88.69 69 GLU A N 1
ATOM 546 C CA . GLU A 1 69 ? -14.984 9.206 -9.062 1.00 88.69 69 GLU A CA 1
ATOM 547 C C . GLU A 1 69 ? -15.602 10.574 -9.371 1.00 88.69 69 GLU A C 1
ATOM 549 O O . GLU A 1 69 ? -16.006 10.811 -10.508 1.00 88.69 69 GLU A O 1
ATOM 554 N N . ILE A 1 70 ? -15.623 11.488 -8.399 1.00 85.12 70 ILE A N 1
ATOM 555 C CA . ILE A 1 70 ? -16.116 12.858 -8.589 1.00 85.12 70 ILE A CA 1
ATOM 556 C C . ILE A 1 70 ? -15.103 13.712 -9.360 1.00 85.12 70 ILE A C 1
ATOM 558 O O . ILE A 1 70 ? -15.492 14.569 -10.153 1.00 85.12 70 ILE A O 1
ATOM 562 N N . THR A 1 71 ? -13.807 13.509 -9.120 1.00 81.75 71 THR A N 1
ATOM 563 C CA . THR A 1 71 ? -12.727 14.306 -9.726 1.00 81.75 71 THR A CA 1
ATOM 564 C C . THR A 1 71 ? -12.243 13.756 -11.066 1.00 81.75 71 THR A C 1
ATOM 566 O O . THR A 1 71 ? -11.532 14.463 -11.789 1.00 81.75 71 THR A O 1
ATOM 569 N N . LYS A 1 72 ? -12.620 12.520 -11.425 1.00 76.06 72 LYS A N 1
ATOM 570 C CA . LYS A 1 72 ? -12.253 11.871 -12.688 1.00 76.06 72 LYS A CA 1
ATOM 571 C C . LYS A 1 72 ? -12.624 12.750 -13.880 1.00 76.06 72 LYS A C 1
ATOM 573 O O . LYS A 1 72 ? -13.782 12.888 -14.265 1.00 76.06 72 LYS A O 1
ATOM 578 N N . THR A 1 73 ? -11.597 13.303 -14.516 1.00 62.69 73 THR A N 1
ATOM 579 C CA . THR A 1 73 ? -11.716 13.925 -15.835 1.00 62.69 73 THR A CA 1
ATOM 580 C C . THR A 1 73 ? -11.708 12.825 -16.896 1.00 62.69 73 THR A C 1
ATOM 582 O O . THR A 1 73 ? -10.964 11.857 -16.782 1.00 62.69 73 THR A O 1
ATOM 585 N N . SER A 1 74 ? -12.522 12.965 -17.943 1.00 56.59 74 SER A N 1
ATOM 586 C CA . 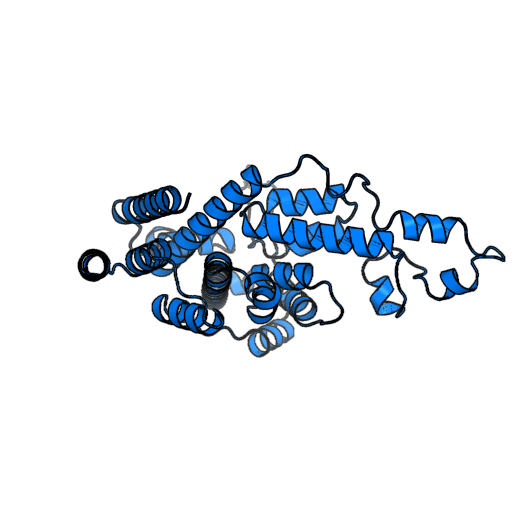SER A 1 74 ? -12.777 11.934 -18.965 1.00 56.59 74 SER A CA 1
ATOM 587 C C . SER A 1 74 ? -11.578 11.566 -19.856 1.00 56.59 74 SER A C 1
ATOM 589 O O . SER A 1 74 ? -11.732 10.767 -20.778 1.00 56.59 74 SER A O 1
ATOM 591 N N . ALA A 1 75 ? -10.404 12.163 -19.641 1.00 60.09 75 ALA A N 1
ATOM 592 C CA . ALA A 1 75 ? -9.233 11.923 -20.470 1.00 60.09 75 ALA A CA 1
ATOM 593 C C . ALA A 1 75 ? -8.533 10.617 -20.044 1.00 60.09 75 ALA A C 1
ATOM 595 O O . ALA A 1 75 ? -8.146 10.492 -18.879 1.00 60.09 75 ALA A O 1
ATOM 596 N N . PRO A 1 76 ? -8.342 9.647 -20.956 1.00 62.94 76 PRO A N 1
ATOM 597 C CA . PRO A 1 76 ? -7.533 8.473 -20.662 1.00 62.94 76 PRO A CA 1
ATOM 598 C C . PRO A 1 76 ? -6.081 8.905 -20.439 1.00 62.94 76 PRO A C 1
ATOM 600 O O . PRO A 1 76 ? -5.519 9.644 -21.243 1.00 62.94 76 PRO A O 1
ATOM 603 N N . ILE A 1 77 ? -5.482 8.438 -19.342 1.00 62.34 77 ILE A N 1
ATOM 604 C CA . ILE A 1 77 ? -4.107 8.796 -18.961 1.00 62.34 77 ILE A CA 1
ATOM 605 C C . ILE A 1 77 ? -3.104 8.185 -19.951 1.00 62.34 77 ILE A C 1
ATOM 607 O O . ILE A 1 77 ? -2.075 8.791 -20.216 1.00 62.34 77 ILE A O 1
ATOM 611 N N . ILE A 1 78 ? -3.413 7.021 -20.540 1.00 64.00 78 ILE A N 1
ATOM 612 C CA . ILE A 1 78 ? -2.546 6.326 -21.503 1.00 64.00 78 ILE A CA 1
ATOM 613 C C . ILE A 1 78 ? -3.420 5.650 -22.557 1.00 64.00 78 ILE A C 1
ATOM 615 O O . ILE A 1 78 ? -4.246 4.800 -22.235 1.00 64.00 78 ILE A O 1
ATOM 619 N N . GLY A 1 79 ? -3.256 6.050 -23.818 1.00 62.66 79 GLY A N 1
ATOM 620 C CA . GLY A 1 79 ? -3.985 5.478 -24.956 1.00 62.66 79 GLY A CA 1
ATOM 621 C C . GLY A 1 79 ? -3.212 4.405 -25.727 1.00 62.66 79 GLY A C 1
ATOM 622 O O . GLY A 1 79 ? -3.737 3.880 -26.706 1.00 62.66 79 GLY A O 1
ATOM 623 N N . ASN A 1 80 ? -1.969 4.104 -25.336 1.00 69.06 80 ASN A N 1
ATOM 624 C CA . ASN A 1 80 ? -1.079 3.227 -26.092 1.00 69.06 80 ASN A CA 1
ATOM 625 C C . ASN A 1 80 ? -0.700 1.974 -25.289 1.00 69.06 80 ASN A C 1
ATOM 627 O O . ASN A 1 80 ? -0.172 2.077 -24.186 1.00 69.06 80 ASN A O 1
ATOM 631 N N . ASN A 1 81 ? -0.919 0.792 -25.869 1.00 81.75 81 ASN A N 1
ATOM 632 C CA . ASN A 1 81 ? -0.629 -0.508 -25.245 1.00 81.75 81 ASN A CA 1
ATOM 633 C C . ASN A 1 81 ? 0.837 -0.949 -25.425 1.00 81.75 81 ASN A C 1
ATOM 635 O O . ASN A 1 81 ? 1.160 -2.135 -25.422 1.00 81.75 81 ASN A O 1
ATOM 639 N N . ILE A 1 82 ? 1.732 0.008 -25.670 1.00 88.56 82 ILE A N 1
ATOM 640 C CA . ILE A 1 82 ? 3.141 -0.243 -25.960 1.00 88.56 82 ILE A CA 1
ATOM 641 C C . ILE A 1 82 ? 3.974 0.497 -24.925 1.00 88.56 82 ILE A C 1
ATOM 643 O O . ILE A 1 82 ? 3.962 1.728 -24.863 1.00 88.56 82 ILE A O 1
ATOM 647 N N . HIS A 1 83 ? 4.738 -0.269 -24.152 1.00 90.25 83 HIS A N 1
ATOM 648 C CA . HIS A 1 83 ? 5.719 0.267 -23.221 1.00 90.25 83 HIS A CA 1
ATOM 649 C C . HIS A 1 83 ? 6.767 1.107 -23.964 1.00 90.25 83 HIS A C 1
ATOM 651 O O . HIS A 1 83 ? 7.365 0.636 -24.931 1.00 90.25 83 HIS A O 1
ATOM 657 N N . TRP A 1 84 ? 6.963 2.347 -23.505 1.00 93.12 84 TRP A N 1
ATOM 658 C CA . TRP A 1 84 ? 7.916 3.326 -24.046 1.00 93.12 84 TRP A CA 1
ATOM 659 C C . TRP A 1 84 ? 7.873 3.456 -25.575 1.00 93.12 84 TRP A C 1
ATOM 661 O O . TRP A 1 84 ? 8.872 3.278 -26.278 1.00 93.12 84 TRP A O 1
ATOM 671 N N . SER A 1 85 ? 6.681 3.732 -26.106 1.00 92.62 85 SER A N 1
ATOM 672 C CA . SER A 1 85 ? 6.450 3.770 -27.551 1.00 92.62 85 SER A CA 1
ATOM 673 C C . SER A 1 85 ? 7.341 4.774 -28.297 1.00 92.62 85 SER A C 1
ATOM 675 O O . SER A 1 85 ? 7.789 4.472 -29.406 1.00 92.62 85 SER A O 1
ATOM 677 N N . ASN A 1 86 ? 7.667 5.923 -27.692 1.00 91.69 86 ASN A N 1
ATOM 678 C CA . ASN A 1 86 ? 8.525 6.929 -28.323 1.00 91.69 86 ASN A CA 1
ATOM 679 C C . ASN A 1 86 ? 9.997 6.488 -28.334 1.00 91.69 86 ASN A C 1
ATOM 681 O O . ASN A 1 86 ? 10.694 6.659 -29.334 1.00 91.69 86 ASN A O 1
ATOM 685 N N . THR A 1 87 ? 10.458 5.863 -27.252 1.00 93.00 87 THR A N 1
ATOM 686 C CA . THR A 1 87 ? 11.795 5.270 -27.117 1.00 93.00 87 THR A CA 1
ATOM 687 C C . THR A 1 87 ? 11.970 4.141 -28.123 1.00 93.00 87 THR A C 1
ATOM 689 O O . THR A 1 87 ? 12.969 4.109 -28.840 1.00 93.00 87 THR A O 1
ATOM 692 N N . LEU A 1 88 ? 10.970 3.262 -28.255 1.00 92.81 88 LEU A N 1
ATOM 693 C CA . LEU A 1 88 ? 10.964 2.201 -29.259 1.00 92.81 88 LEU A CA 1
ATOM 694 C C . LEU A 1 88 ? 11.053 2.777 -30.675 1.00 92.81 88 LEU A C 1
ATOM 696 O O . LEU A 1 88 ? 11.881 2.340 -31.470 1.00 92.81 88 LEU A O 1
ATOM 700 N N . HIS A 1 89 ? 10.226 3.774 -30.986 1.00 91.31 89 HIS A N 1
ATOM 701 C CA . HIS A 1 89 ? 10.235 4.432 -32.289 1.00 91.31 89 HIS A CA 1
ATOM 702 C C . HIS A 1 89 ? 11.606 5.051 -32.606 1.00 91.31 89 HIS A C 1
ATOM 704 O O . HIS A 1 89 ? 12.151 4.835 -33.689 1.00 91.31 89 HIS A O 1
ATOM 710 N N . GLN A 1 90 ? 12.205 5.753 -31.642 1.00 89.75 90 GLN A N 1
ATOM 711 C CA . GLN A 1 90 ? 13.529 6.351 -31.792 1.00 89.75 90 GLN A CA 1
ATOM 712 C C . GLN A 1 90 ? 14.627 5.287 -31.984 1.00 89.75 90 GLN A C 1
ATOM 714 O O . GLN A 1 90 ? 15.545 5.491 -32.781 1.00 89.75 90 GLN A O 1
ATOM 719 N N . LEU A 1 91 ? 14.518 4.134 -31.314 1.00 89.62 91 LEU A N 1
ATOM 720 C CA . LEU A 1 91 ? 15.434 3.004 -31.495 1.00 89.62 91 LEU A CA 1
ATOM 721 C C . LEU A 1 91 ? 15.306 2.344 -32.869 1.00 89.62 91 LEU A C 1
ATOM 723 O O . LEU A 1 91 ? 16.320 1.976 -33.460 1.00 89.62 91 LEU A O 1
ATOM 727 N N . LEU A 1 92 ? 14.083 2.222 -33.392 1.00 90.00 92 LEU A N 1
ATOM 728 C CA . LEU A 1 92 ? 13.823 1.634 -34.708 1.00 90.00 92 LEU A CA 1
ATOM 729 C C . LEU A 1 92 ? 14.304 2.524 -35.862 1.00 90.00 92 LEU A C 1
ATOM 731 O O . LEU A 1 92 ? 14.760 1.999 -36.876 1.00 90.00 92 LEU A O 1
ATOM 735 N N . ILE A 1 93 ? 14.229 3.852 -35.720 1.00 86.56 93 ILE A N 1
ATOM 736 C CA . ILE A 1 93 ? 14.755 4.794 -36.725 1.00 86.56 93 ILE A CA 1
ATOM 737 C C . ILE A 1 93 ? 16.287 4.723 -36.810 1.00 86.56 93 ILE A C 1
ATOM 739 O O . ILE A 1 93 ? 16.854 4.881 -37.893 1.00 86.56 93 ILE A O 1
ATOM 743 N N . GLY A 1 94 ? 16.962 4.483 -35.683 1.00 74.94 94 GLY A N 1
ATOM 744 C CA . GLY A 1 94 ? 18.419 4.431 -35.607 1.00 74.94 94 GLY A CA 1
ATOM 745 C C . GLY A 1 94 ? 19.097 5.801 -35.741 1.00 74.94 94 GLY A C 1
ATOM 746 O O . GLY A 1 94 ? 18.486 6.862 -35.576 1.00 74.94 94 GLY A O 1
ATOM 747 N N . ASP A 1 95 ? 20.407 5.785 -35.997 1.00 70.06 95 ASP A N 1
ATOM 748 C CA . ASP A 1 95 ? 21.239 6.991 -36.041 1.00 70.06 95 ASP A CA 1
ATOM 749 C C . ASP A 1 95 ? 21.072 7.760 -37.357 1.00 70.06 95 ASP A C 1
ATOM 751 O O . ASP A 1 95 ? 21.643 7.414 -38.389 1.00 70.06 95 ASP A O 1
ATOM 755 N N . SER A 1 96 ? 20.341 8.874 -37.299 1.00 66.81 96 SER A N 1
ATOM 756 C CA . SER A 1 96 ? 20.377 9.916 -38.330 1.00 66.81 96 SER A CA 1
ATOM 757 C C . SER A 1 96 ? 21.421 10.986 -37.985 1.00 66.81 96 SER A C 1
ATOM 759 O O . SER A 1 96 ? 21.707 11.226 -36.809 1.00 66.81 96 SER A O 1
ATOM 761 N N . LEU A 1 97 ? 21.958 11.683 -38.997 1.00 60.69 97 LEU A N 1
ATOM 762 C CA . LEU A 1 97 ? 22.939 12.774 -38.834 1.00 60.69 97 LEU A CA 1
ATOM 763 C C . LEU A 1 97 ? 22.476 13.861 -37.844 1.00 60.69 97 LEU A C 1
ATOM 765 O O . LEU A 1 97 ? 23.314 14.496 -37.212 1.00 60.69 97 LEU A O 1
ATOM 769 N N . PHE A 1 98 ? 21.162 14.039 -37.672 1.00 64.31 98 PHE A N 1
ATOM 770 C CA . PHE A 1 98 ? 20.565 15.023 -36.762 1.00 64.31 98 PHE A CA 1
ATOM 771 C C . PHE A 1 98 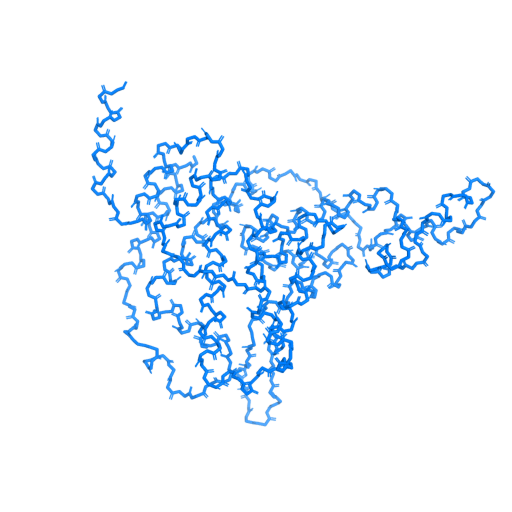? 20.282 14.500 -35.338 1.00 64.31 98 PHE A C 1
ATOM 773 O O . PHE A 1 98 ? 20.014 15.303 -34.450 1.00 64.31 98 PHE A O 1
ATOM 780 N N . ASN A 1 99 ? 20.342 13.182 -35.102 1.00 65.88 99 ASN A N 1
ATOM 781 C CA . ASN A 1 99 ? 19.925 12.546 -33.837 1.00 65.88 99 ASN A CA 1
ATOM 782 C C . ASN A 1 99 ? 21.022 11.714 -33.149 1.00 65.88 99 ASN A C 1
ATOM 784 O O . ASN A 1 99 ? 20.770 11.105 -32.110 1.00 65.88 99 ASN A O 1
ATOM 788 N N . LYS A 1 100 ? 22.247 11.712 -33.684 1.00 67.94 100 LYS A N 1
ATOM 789 C CA . LYS A 1 100 ? 23.347 10.850 -33.225 1.00 67.94 100 LYS A CA 1
ATOM 790 C C . LYS A 1 100 ? 23.700 11.023 -31.739 1.00 67.94 100 LYS A C 1
ATOM 792 O O . LYS A 1 100 ? 23.889 10.036 -31.031 1.00 67.94 100 LYS A O 1
ATOM 797 N N . ASP A 1 101 ? 23.734 12.259 -31.240 1.00 69.06 101 ASP A N 1
ATOM 798 C CA . ASP A 1 101 ? 24.060 12.524 -29.829 1.00 69.06 101 ASP A CA 1
ATOM 799 C C . ASP A 1 101 ? 22.907 12.160 -28.880 1.00 69.06 101 ASP A C 1
ATOM 801 O O . ASP A 1 101 ? 23.145 11.624 -27.796 1.00 69.06 101 ASP A O 1
ATOM 805 N N . LYS A 1 102 ? 21.652 12.370 -29.308 1.00 69.50 102 LYS A N 1
ATOM 806 C CA . LYS A 1 102 ? 20.457 11.977 -28.540 1.00 69.50 102 LYS A CA 1
ATOM 807 C C . LYS A 1 102 ? 20.350 10.458 -28.407 1.00 69.50 102 LYS A C 1
ATOM 809 O O . LYS A 1 102 ? 20.119 9.956 -27.312 1.00 69.50 102 LYS A O 1
ATOM 814 N N . ASN A 1 103 ? 20.595 9.725 -29.490 1.00 72.31 103 ASN A N 1
ATOM 815 C CA . ASN A 1 103 ? 20.553 8.263 -29.483 1.00 72.31 103 ASN A CA 1
ATOM 816 C C . ASN A 1 103 ? 21.664 7.648 -28.623 1.00 72.31 103 ASN A C 1
ATOM 818 O O . ASN A 1 103 ? 21.454 6.622 -27.980 1.00 72.31 103 ASN A O 1
ATOM 822 N N . LYS A 1 104 ? 22.838 8.289 -28.537 1.00 77.12 104 LYS A N 1
ATOM 823 C CA . LYS A 1 104 ? 23.930 7.815 -27.676 1.00 77.12 104 LYS A CA 1
ATOM 824 C C . LYS A 1 104 ? 23.570 7.874 -26.185 1.00 77.12 104 LYS A C 1
ATOM 826 O O . LYS A 1 104 ? 23.975 6.980 -25.436 1.00 77.12 104 LYS A O 1
ATOM 831 N N . ALA A 1 105 ? 22.807 8.888 -25.775 1.00 84.31 105 ALA A N 1
ATOM 832 C CA . ALA A 1 105 ? 22.323 9.069 -24.404 1.00 84.31 105 ALA A CA 1
ATOM 833 C C . ALA A 1 105 ? 21.095 8.202 -24.057 1.00 84.31 105 ALA A C 1
ATOM 835 O O . ALA A 1 105 ? 20.802 8.012 -22.876 1.00 84.31 105 ALA A O 1
ATOM 836 N N . MET A 1 106 ? 20.409 7.653 -25.063 1.00 89.50 106 MET A N 1
ATOM 837 C CA . MET A 1 106 ? 19.196 6.854 -24.897 1.00 89.50 106 MET A CA 1
ATOM 838 C C . MET A 1 106 ? 19.496 5.361 -24.700 1.00 89.50 106 MET A C 1
ATOM 840 O O . MET A 1 106 ? 20.485 4.831 -25.223 1.00 89.50 106 MET A O 1
ATOM 844 N N . VAL A 1 107 ? 18.647 4.680 -23.926 1.00 93.88 107 VAL A N 1
ATOM 845 C CA . VAL A 1 107 ? 18.721 3.224 -23.711 1.00 93.88 107 VAL A CA 1
ATOM 846 C C . VAL A 1 107 ? 18.724 2.454 -25.026 1.00 93.88 107 VAL A C 1
ATOM 848 O O . VAL A 1 107 ? 18.069 2.856 -25.975 1.00 93.88 107 VAL A O 1
ATOM 851 N N . THR A 1 108 ? 19.444 1.334 -25.083 1.00 91.38 108 THR A N 1
ATOM 852 C CA . THR A 1 108 ? 19.507 0.461 -26.272 1.00 91.38 108 THR A CA 1
ATOM 853 C C . THR A 1 108 ? 18.575 -0.747 -26.193 1.00 91.38 108 THR A C 1
ATOM 855 O O . THR A 1 108 ? 18.486 -1.507 -27.153 1.00 91.38 108 THR A O 1
ATOM 858 N N . CYS A 1 109 ? 17.938 -0.966 -25.041 1.00 92.56 109 CYS A N 1
ATOM 859 C CA . CYS A 1 109 ? 17.071 -2.109 -24.772 1.00 92.56 109 CYS A CA 1
ATOM 860 C C . CYS A 1 109 ? 15.747 -1.629 -24.159 1.00 92.56 109 CYS A C 1
ATOM 862 O O . CYS A 1 109 ? 15.706 -0.560 -23.554 1.00 92.56 109 CYS A O 1
ATOM 864 N N . MET A 1 110 ? 14.690 -2.430 -24.319 1.00 92.94 110 MET A N 1
ATOM 865 C CA . MET A 1 110 ? 13.314 -2.114 -23.893 1.00 92.94 110 MET A CA 1
ATOM 866 C C . MET A 1 110 ? 12.899 -2.800 -22.582 1.00 92.94 110 MET A C 1
ATOM 868 O O . MET A 1 110 ? 11.735 -2.739 -22.197 1.00 92.94 110 MET A O 1
ATOM 872 N N . ASP A 1 111 ? 13.813 -3.511 -21.923 1.00 93.62 111 ASP A N 1
ATOM 873 C CA . ASP A 1 111 ? 13.557 -4.079 -20.602 1.00 93.62 111 ASP A CA 1
ATOM 874 C C . ASP A 1 111 ? 13.475 -2.973 -19.530 1.00 93.62 111 ASP A C 1
ATOM 876 O O . ASP A 1 111 ? 14.156 -1.948 -19.644 1.00 93.62 111 ASP A O 1
ATOM 880 N N . PRO A 1 112 ? 12.649 -3.155 -18.483 1.00 92.62 112 PRO A N 1
ATOM 881 C CA . PRO A 1 112 ? 12.343 -2.089 -17.530 1.00 92.62 112 PRO A CA 1
ATOM 882 C C . PRO A 1 112 ? 13.551 -1.633 -16.704 1.00 92.62 112 PRO A C 1
ATOM 884 O O . PRO A 1 112 ? 13.570 -0.500 -16.231 1.00 92.62 112 PRO A O 1
ATOM 887 N N . ASP A 1 113 ? 14.576 -2.475 -16.540 1.00 92.12 113 ASP A N 1
ATOM 888 C CA . ASP A 1 113 ? 15.802 -2.124 -15.827 1.00 92.12 113 ASP A CA 1
ATOM 889 C C . ASP A 1 113 ? 16.911 -1.577 -16.747 1.00 92.12 113 ASP A C 1
ATOM 891 O O . ASP A 1 113 ? 17.982 -1.215 -16.251 1.00 92.12 113 ASP A O 1
ATOM 895 N N . ALA A 1 114 ? 16.668 -1.440 -18.059 1.00 94.19 114 ALA A N 1
ATOM 896 C CA . ALA A 1 114 ? 17.624 -0.883 -19.017 1.00 94.19 114 ALA A CA 1
ATOM 897 C C . ALA A 1 114 ? 18.125 0.524 -18.645 1.00 94.19 114 ALA A C 1
ATOM 899 O O . ALA A 1 114 ? 19.344 0.727 -18.709 1.00 94.19 114 ALA A O 1
ATOM 900 N N . PRO A 1 115 ? 17.276 1.487 -18.216 1.00 93.31 115 PRO A N 1
ATOM 901 C CA . PRO A 1 115 ? 17.744 2.821 -17.833 1.00 93.31 115 PRO A CA 1
ATOM 902 C C . PRO A 1 115 ? 18.783 2.765 -16.711 1.00 93.31 115 PRO A C 1
ATOM 904 O O . PRO A 1 115 ? 19.845 3.386 -16.799 1.00 93.31 115 PRO A O 1
ATOM 907 N N . ARG A 1 116 ? 18.523 1.923 -15.705 1.00 90.44 116 ARG A N 1
ATOM 908 C CA . ARG A 1 116 ? 19.397 1.705 -14.550 1.00 90.44 116 ARG A CA 1
ATOM 909 C C . ARG A 1 116 ? 20.676 0.966 -14.938 1.00 90.44 116 ARG A C 1
ATOM 911 O O . ARG A 1 116 ? 21.776 1.423 -14.637 1.00 90.44 116 ARG A O 1
ATOM 918 N N . ARG A 1 117 ? 20.551 -0.157 -15.652 1.00 93.44 117 ARG A N 1
ATOM 919 C CA . ARG A 1 117 ? 21.685 -1.005 -16.056 1.00 93.44 117 ARG A CA 1
ATOM 920 C C . ARG A 1 117 ? 22.646 -0.274 -16.992 1.00 93.44 117 ARG A C 1
ATOM 922 O O . ARG A 1 117 ? 23.856 -0.464 -16.896 1.00 93.44 117 ARG A O 1
ATOM 929 N N . GLN A 1 118 ? 22.121 0.557 -17.890 1.00 93.94 118 GLN A N 1
ATOM 930 C CA . GLN A 1 118 ? 22.919 1.287 -18.877 1.00 93.94 118 GLN A CA 1
ATOM 931 C C . GLN A 1 118 ? 23.330 2.687 -18.412 1.00 93.94 118 GLN A C 1
ATOM 933 O O . GLN A 1 118 ? 24.200 3.286 -19.042 1.00 93.94 118 GLN A O 1
ATOM 938 N N . LYS A 1 119 ? 22.725 3.207 -17.333 1.00 91.62 119 LYS A N 1
ATOM 939 C CA . LYS A 1 119 ? 22.845 4.608 -16.894 1.00 91.62 119 LYS A CA 1
ATOM 940 C C . LYS A 1 119 ? 22.490 5.584 -18.018 1.00 91.62 119 LYS A C 1
ATOM 942 O O . LYS A 1 119 ? 23.224 6.529 -18.308 1.00 91.62 119 LYS A O 1
ATOM 947 N N . LYS A 1 120 ? 21.375 5.298 -18.685 1.00 93.12 120 LYS A N 1
ATOM 948 C CA . LYS A 1 120 ? 20.859 6.037 -19.839 1.00 93.12 120 LYS A CA 1
ATOM 949 C C . LYS A 1 120 ? 19.397 6.391 -19.630 1.00 93.12 120 LYS A C 1
ATOM 951 O O . LYS A 1 120 ? 18.722 5.787 -18.803 1.00 93.12 120 LYS A O 1
ATOM 956 N N . THR A 1 121 ? 18.905 7.359 -20.388 1.00 93.06 121 THR A N 1
ATOM 957 C CA . THR A 1 121 ? 17.528 7.840 -20.256 1.00 93.06 121 THR A CA 1
ATOM 958 C C . THR A 1 121 ? 16.622 7.245 -21.329 1.00 93.06 121 THR A C 1
ATOM 960 O O . THR A 1 121 ? 17.074 6.838 -22.399 1.00 93.06 121 THR A O 1
ATOM 963 N N . ILE A 1 122 ? 15.326 7.209 -21.044 1.00 94.12 122 ILE A N 1
ATOM 964 C CA . ILE A 1 122 ? 14.279 6.976 -22.045 1.00 94.12 122 ILE A CA 1
ATOM 965 C C . ILE A 1 122 ? 13.862 8.308 -22.679 1.00 94.12 122 ILE A C 1
ATOM 967 O O . ILE A 1 122 ? 14.353 9.372 -22.289 1.00 94.12 122 ILE A O 1
ATOM 971 N N . HIS A 1 123 ? 12.975 8.259 -23.670 1.00 93.50 123 HIS A N 1
ATOM 972 C CA . HIS A 1 123 ? 12.385 9.463 -24.249 1.00 93.50 123 HIS A CA 1
ATOM 973 C C . HIS A 1 123 ? 11.654 10.295 -23.177 1.00 93.50 123 HIS A C 1
ATOM 975 O O . HIS A 1 123 ? 11.011 9.738 -22.288 1.00 93.50 123 HIS A O 1
ATOM 981 N N . SER A 1 124 ? 11.714 11.629 -23.261 1.00 92.69 124 SER A N 1
ATOM 982 C CA . SER A 1 124 ? 11.123 12.521 -22.247 1.00 92.69 124 SER A CA 1
ATOM 983 C C . SER A 1 124 ? 9.611 12.346 -22.102 1.00 92.69 124 SER A C 1
ATOM 985 O O . SER A 1 124 ? 9.093 12.379 -20.989 1.00 92.69 124 SER A O 1
ATOM 987 N N . ASP A 1 125 ? 8.915 12.130 -23.220 1.00 92.00 125 ASP A N 1
ATOM 988 C CA . ASP A 1 125 ? 7.465 11.906 -23.212 1.00 92.00 125 ASP A CA 1
ATOM 989 C C . ASP A 1 125 ? 7.125 10.565 -22.553 1.00 92.00 125 ASP A C 1
ATOM 991 O O . ASP A 1 125 ? 6.244 10.514 -21.705 1.00 92.00 125 ASP A O 1
ATOM 995 N N . ASP A 1 126 ? 7.912 9.515 -22.817 1.00 93.19 126 ASP A N 1
ATOM 996 C CA . ASP A 1 126 ? 7.730 8.223 -22.148 1.00 93.19 126 ASP A CA 1
ATOM 997 C C . ASP A 1 126 ? 8.040 8.308 -20.645 1.00 93.19 126 ASP A C 1
ATOM 999 O O . ASP A 1 126 ? 7.408 7.622 -19.846 1.00 93.19 126 ASP A O 1
ATOM 1003 N N . GLN A 1 127 ? 8.996 9.151 -20.236 1.00 93.56 127 GLN A N 1
ATOM 1004 C CA . GLN A 1 127 ? 9.289 9.392 -18.821 1.00 93.56 127 GLN A CA 1
ATOM 1005 C C . GLN A 1 127 ? 8.123 10.083 -18.110 1.00 93.56 127 GLN A C 1
ATOM 1007 O O . GLN A 1 127 ? 7.810 9.751 -16.964 1.00 93.56 127 GLN A O 1
ATOM 1012 N N . LYS A 1 128 ? 7.475 11.039 -18.781 1.00 92.69 128 LYS A N 1
ATOM 1013 C CA . LYS A 1 128 ? 6.283 11.706 -18.260 1.00 92.69 128 LYS A CA 1
ATOM 1014 C C . LYS A 1 128 ? 5.106 10.732 -18.173 1.00 92.69 128 LYS A C 1
ATOM 1016 O O . LYS A 1 128 ? 4.498 10.634 -17.109 1.00 92.69 128 LYS A O 1
ATOM 1021 N N . ASP A 1 129 ? 4.850 9.984 -19.243 1.00 92.19 129 ASP A N 1
ATOM 1022 C CA . ASP A 1 129 ? 3.780 8.987 -19.299 1.00 92.19 129 ASP A CA 1
ATOM 1023 C C . ASP A 1 129 ? 3.968 7.909 -18.221 1.00 92.19 129 ASP A C 1
ATOM 1025 O O . ASP A 1 129 ? 3.010 7.529 -17.547 1.00 92.19 129 ASP A O 1
ATOM 1029 N N . ASP A 1 130 ? 5.204 7.452 -17.986 1.00 93.25 130 ASP A N 1
ATOM 1030 C CA . ASP A 1 130 ? 5.487 6.476 -16.932 1.00 93.25 130 ASP A CA 1
ATOM 1031 C C . ASP A 1 130 ? 5.272 7.048 -15.525 1.00 93.25 130 ASP A C 1
ATOM 1033 O O . ASP A 1 130 ? 4.760 6.353 -14.644 1.00 93.25 130 ASP A O 1
ATOM 1037 N N . ASN A 1 131 ? 5.599 8.324 -15.305 1.00 94.81 131 ASN A N 1
ATOM 1038 C CA . ASN A 1 131 ? 5.317 8.989 -14.037 1.00 94.81 131 ASN A CA 1
ATOM 1039 C C . ASN A 1 131 ? 3.809 9.125 -13.781 1.00 94.81 131 ASN A C 1
ATOM 1041 O O . ASN A 1 131 ? 3.344 8.836 -12.674 1.00 94.81 131 ASN A O 1
ATOM 1045 N N . ASP A 1 132 ? 3.047 9.530 -14.796 1.00 93.62 132 ASP A N 1
ATOM 1046 C CA . ASP A 1 132 ? 1.594 9.662 -14.702 1.00 93.62 132 ASP A CA 1
ATOM 1047 C C . ASP A 1 132 ? 0.925 8.287 -14.513 1.00 93.62 132 ASP A C 1
ATOM 1049 O O . ASP A 1 132 ? -0.002 8.157 -13.705 1.00 93.62 132 ASP A O 1
ATOM 1053 N N . LEU A 1 133 ? 1.462 7.234 -15.146 1.00 94.56 133 LEU A N 1
ATOM 1054 C CA . LEU A 1 133 ? 1.063 5.846 -14.903 1.00 94.56 133 LEU A CA 1
ATOM 1055 C C . LEU A 1 133 ? 1.301 5.425 -13.452 1.00 94.56 133 LEU A C 1
ATOM 1057 O O . LEU A 1 133 ? 0.385 4.921 -12.806 1.00 94.56 133 LEU A O 1
ATOM 1061 N N . CYS A 1 134 ? 2.518 5.618 -12.931 1.00 96.44 134 CYS A N 1
ATOM 1062 C CA . CYS A 1 134 ? 2.868 5.235 -11.561 1.00 96.44 134 CYS A CA 1
ATOM 1063 C C . CYS A 1 134 ? 1.969 5.944 -10.548 1.00 96.44 134 CYS A C 1
ATOM 1065 O O . CYS A 1 134 ? 1.465 5.316 -9.615 1.00 96.44 134 CYS A O 1
ATOM 1067 N N . LYS A 1 135 ? 1.720 7.241 -10.761 1.00 95.88 135 LYS A N 1
ATOM 1068 C CA . LYS A 1 135 ? 0.789 8.019 -9.946 1.00 95.88 135 LYS A CA 1
ATOM 1069 C C . LYS A 1 135 ? -0.617 7.434 -9.997 1.00 95.88 135 LYS A C 1
ATOM 1071 O O . LYS A 1 135 ? -1.230 7.247 -8.950 1.00 95.88 135 LYS A O 1
ATOM 1076 N N . ARG A 1 136 ? -1.118 7.105 -11.191 1.00 94.88 136 ARG A N 1
ATOM 1077 C CA . ARG A 1 136 ? -2.454 6.525 -11.343 1.00 94.88 136 ARG A CA 1
ATOM 1078 C C . ARG A 1 136 ? -2.579 5.160 -10.675 1.00 94.88 136 ARG A C 1
ATOM 1080 O O . ARG A 1 136 ? -3.575 4.917 -10.004 1.00 94.88 136 ARG A O 1
ATOM 1087 N N . ILE A 1 137 ? -1.581 4.293 -10.835 1.00 96.81 137 ILE A N 1
ATOM 1088 C CA . ILE A 1 137 ? -1.523 2.986 -10.171 1.00 96.81 137 ILE A CA 1
ATOM 1089 C C . ILE A 1 137 ? -1.620 3.175 -8.658 1.00 96.81 137 ILE A C 1
ATOM 1091 O O . ILE A 1 137 ? -2.468 2.552 -8.025 1.00 96.81 137 ILE A O 1
ATOM 1095 N N . PHE A 1 138 ? -0.814 4.075 -8.090 1.00 97.56 138 PHE A N 1
ATOM 1096 C CA . PHE A 1 138 ? -0.868 4.379 -6.662 1.00 97.56 138 PHE A CA 1
ATOM 1097 C C . PHE A 1 138 ? -2.261 4.867 -6.233 1.00 97.56 138 PHE A C 1
ATOM 1099 O O . PHE A 1 138 ? -2.780 4.413 -5.217 1.00 97.56 138 PHE A O 1
ATOM 1106 N N . THR A 1 139 ? -2.902 5.737 -7.021 1.00 96.00 139 THR A N 1
ATOM 1107 C CA . THR A 1 139 ? -4.274 6.195 -6.757 1.00 96.00 139 THR A CA 1
ATOM 1108 C C . THR A 1 139 ? -5.284 5.046 -6.747 1.00 96.00 139 THR A C 1
ATOM 1110 O O . THR A 1 139 ? -6.110 4.991 -5.840 1.00 96.00 139 THR A O 1
ATOM 1113 N N . GLU A 1 140 ? -5.228 4.108 -7.698 1.00 96.81 140 GLU A N 1
ATOM 1114 C CA . GLU A 1 140 ? -6.141 2.952 -7.698 1.00 96.81 140 GLU A CA 1
ATOM 1115 C C . GLU A 1 140 ? -5.897 2.044 -6.480 1.00 96.81 140 GLU A C 1
ATOM 1117 O O . GLU A 1 140 ? -6.853 1.616 -5.835 1.00 96.81 140 GLU A O 1
ATOM 1122 N N . ILE A 1 141 ? -4.634 1.827 -6.089 1.00 97.75 141 ILE A N 1
ATOM 1123 C CA . ILE A 1 141 ? -4.286 1.098 -4.857 1.00 97.75 141 ILE A CA 1
ATOM 1124 C C . ILE A 1 141 ? -4.848 1.812 -3.623 1.00 97.75 141 ILE A C 1
ATOM 1126 O O . ILE A 1 141 ? -5.467 1.176 -2.775 1.00 97.75 141 ILE A O 1
ATOM 1130 N N . ARG A 1 142 ? -4.716 3.140 -3.553 1.00 97.06 142 ARG A N 1
ATOM 1131 C CA . ARG A 1 142 ? -5.284 3.968 -2.481 1.00 97.06 142 ARG A CA 1
ATOM 1132 C C . ARG A 1 142 ? -6.817 3.920 -2.428 1.00 97.06 142 ARG A C 1
ATOM 1134 O O . ARG A 1 142 ? -7.395 4.173 -1.374 1.00 97.06 142 ARG A O 1
ATOM 1141 N N . CYS A 1 143 ? -7.475 3.596 -3.537 1.00 97.19 143 CYS A N 1
ATOM 1142 C CA . CYS A 1 143 ? -8.924 3.423 -3.629 1.00 97.19 143 CYS A CA 1
ATOM 1143 C C . CYS A 1 143 ? -9.390 1.977 -3.365 1.00 97.19 143 CYS A C 1
ATOM 1145 O O . CYS A 1 143 ? -10.566 1.688 -3.580 1.00 97.19 143 CYS A O 1
ATOM 1147 N N . GLY A 1 144 ? -8.494 1.056 -2.987 1.00 97.06 144 GLY A N 1
ATOM 1148 C CA . GLY A 1 144 ? -8.814 -0.371 -2.834 1.00 97.06 144 GLY A CA 1
ATOM 1149 C C . GLY A 1 144 ? -9.058 -1.105 -4.163 1.00 97.06 144 GLY A C 1
ATOM 1150 O O . GLY A 1 144 ? -9.486 -2.259 -4.188 1.00 97.06 144 GLY A O 1
ATOM 1151 N N . LYS A 1 145 ? -8.769 -0.460 -5.299 1.00 96.94 145 LYS A N 1
ATOM 1152 C CA . LYS A 1 145 ? -9.021 -0.945 -6.665 1.00 96.94 145 LYS A CA 1
ATOM 1153 C C . LYS A 1 145 ? -7.795 -1.673 -7.222 1.00 96.94 145 LYS A C 1
ATOM 1155 O O . LYS A 1 145 ? -7.192 -1.295 -8.227 1.00 96.94 145 LYS A O 1
ATOM 1160 N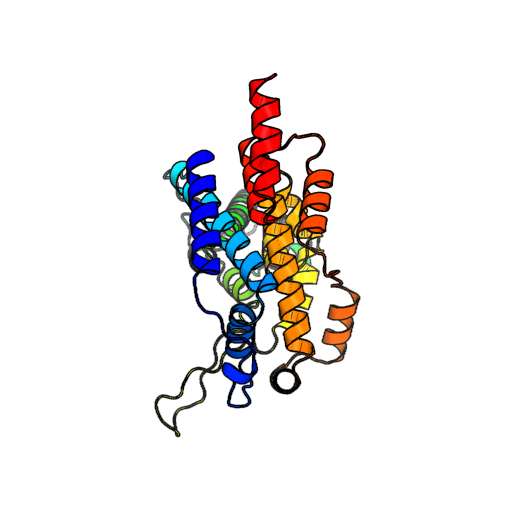 N . PHE A 1 146 ? -7.372 -2.725 -6.515 1.00 97.00 146 PHE A N 1
ATOM 1161 C CA . PHE A 1 146 ? -6.147 -3.464 -6.849 1.00 97.00 146 PHE A CA 1
ATOM 1162 C C . PHE A 1 146 ? -6.205 -4.106 -8.244 1.00 97.00 146 PHE A C 1
ATOM 1164 O O . PHE A 1 146 ? -5.228 -4.076 -8.994 1.00 97.00 146 PHE A O 1
ATOM 1171 N N . LYS A 1 147 ? -7.356 -4.675 -8.621 1.00 97.00 147 LYS A N 1
ATOM 1172 C CA . LYS A 1 147 ? -7.527 -5.330 -9.928 1.00 97.00 147 LYS A CA 1
ATOM 1173 C C . LYS A 1 147 ? -7.420 -4.321 -11.068 1.00 97.00 147 LYS A C 1
ATOM 1175 O O . LYS A 1 147 ? -6.804 -4.605 -12.091 1.00 97.00 147 LYS A O 1
ATOM 1180 N N . GLU A 1 148 ? -7.970 -3.131 -10.869 1.00 95.62 148 GLU A N 1
ATOM 1181 C CA . GLU A 1 148 ? -7.894 -2.011 -11.795 1.00 95.62 148 GLU A CA 1
ATOM 1182 C C . GLU A 1 148 ? -6.450 -1.515 -11.923 1.00 95.62 148 GLU A C 1
ATOM 1184 O O . GLU A 1 148 ? -5.988 -1.303 -13.040 1.00 95.62 148 GLU A O 1
ATOM 1189 N N . ALA A 1 149 ? -5.696 -1.424 -10.821 1.00 96.25 149 ALA A N 1
ATOM 1190 C CA . ALA A 1 149 ? -4.272 -1.078 -10.848 1.00 96.25 149 ALA A CA 1
ATOM 1191 C C . ALA A 1 149 ? -3.444 -2.059 -11.706 1.00 96.25 149 ALA A C 1
ATOM 1193 O O . ALA A 1 149 ? -2.623 -1.641 -12.529 1.00 96.25 149 ALA A O 1
ATOM 1194 N N . VAL A 1 150 ? -3.695 -3.367 -11.573 1.00 96.81 150 VAL A N 1
ATOM 1195 C CA . VAL A 1 150 ? -3.070 -4.397 -12.424 1.00 96.81 150 VAL A CA 1
ATOM 1196 C C . VAL A 1 150 ? -3.535 -4.266 -13.878 1.00 96.81 150 VAL A C 1
ATOM 1198 O O . VAL A 1 150 ? -2.711 -4.313 -14.793 1.00 96.81 150 VAL A O 1
ATOM 1201 N N . SER A 1 151 ? -4.831 -4.042 -14.110 1.00 95.00 151 SER A N 1
ATOM 1202 C CA . SER A 1 151 ? -5.383 -3.832 -15.453 1.00 95.00 151 SER A CA 1
ATOM 1203 C C . SER A 1 151 ? -4.766 -2.618 -16.149 1.00 95.00 151 SER A C 1
ATOM 1205 O O . SER A 1 151 ? -4.513 -2.674 -17.351 1.00 95.00 151 SER A O 1
ATOM 1207 N N . LEU A 1 152 ? -4.486 -1.539 -15.414 1.00 93.75 152 LEU A N 1
ATOM 1208 C CA . LEU A 1 152 ? -3.803 -0.362 -15.947 1.00 93.75 152 LEU A CA 1
ATOM 1209 C C . LEU A 1 152 ? -2.389 -0.702 -16.415 1.00 93.75 152 LEU A C 1
ATOM 1211 O O . LEU A 1 152 ? -2.006 -0.312 -17.519 1.00 93.75 152 LEU A O 1
ATOM 1215 N N . CYS A 1 153 ? -1.643 -1.486 -15.629 1.00 95.19 153 CYS A N 1
ATOM 1216 C CA . CYS A 1 153 ? -0.314 -1.957 -16.022 1.00 95.19 153 CYS A CA 1
ATOM 1217 C C . CYS A 1 153 ? -0.374 -2.752 -17.332 1.00 95.19 153 CYS A C 1
ATOM 1219 O O . CYS A 1 153 ? 0.431 -2.518 -18.231 1.00 95.19 153 CYS A O 1
ATOM 1221 N N . LEU A 1 154 ? -1.352 -3.656 -17.460 1.00 94.25 154 LEU A N 1
ATOM 1222 C CA . LEU A 1 154 ? -1.562 -4.439 -18.679 1.00 94.25 154 LEU A CA 1
ATOM 1223 C C . LEU A 1 154 ? -1.914 -3.548 -19.872 1.00 94.25 154 LEU A C 1
ATOM 1225 O O . LEU A 1 154 ? -1.305 -3.696 -20.923 1.00 94.25 154 LEU A O 1
ATOM 1229 N N . SER A 1 155 ? -2.838 -2.597 -19.701 1.00 91.94 155 SER A N 1
ATOM 1230 C CA . SER A 1 155 ? -3.263 -1.686 -20.774 1.00 91.94 155 SER A CA 1
ATOM 1231 C C . SER A 1 155 ? -2.174 -0.725 -21.253 1.00 91.94 155 SER A C 1
ATOM 1233 O O . SER A 1 155 ? -2.263 -0.220 -22.367 1.00 91.94 155 SER A O 1
ATOM 1235 N N . ALA A 1 156 ? -1.154 -0.479 -20.427 1.00 92.31 156 ALA A N 1
ATOM 1236 C CA . ALA A 1 156 ? -0.001 0.353 -20.757 1.00 92.31 156 ALA A CA 1
ATOM 1237 C C . ALA A 1 156 ? 1.172 -0.453 -21.358 1.00 92.31 156 ALA A C 1
ATOM 1239 O O . ALA A 1 156 ? 2.281 0.069 -21.492 1.00 92.31 156 ALA A O 1
ATOM 1240 N N . GLY A 1 157 ? 0.977 -1.744 -21.655 1.00 93.25 157 GLY A N 1
ATOM 1241 C CA . GLY A 1 157 ? 2.039 -2.638 -22.122 1.00 93.25 157 GLY A CA 1
ATOM 1242 C C . GLY A 1 157 ? 3.076 -3.008 -21.051 1.00 93.25 157 GLY A C 1
ATOM 1243 O O . GLY A 1 157 ? 4.142 -3.526 -21.378 1.00 93.25 157 GLY A O 1
ATOM 1244 N N . GLN A 1 158 ? 2.792 -2.764 -19.768 1.00 94.62 158 GLN A N 1
ATOM 1245 C CA . GLN A 1 158 ? 3.695 -3.012 -18.640 1.00 94.62 158 GLN A CA 1
ATOM 1246 C C . GLN A 1 158 ? 3.262 -4.228 -17.810 1.00 94.62 158 GLN A C 1
ATOM 1248 O O . GLN A 1 158 ? 3.119 -4.166 -16.585 1.00 94.62 158 GLN A O 1
ATOM 1253 N N . ALA A 1 159 ? 3.070 -5.370 -18.473 1.00 94.94 159 ALA A N 1
ATOM 1254 C CA . ALA A 1 159 ? 2.683 -6.618 -17.809 1.00 94.94 159 ALA A CA 1
ATOM 1255 C C . ALA A 1 159 ? 3.669 -7.037 -16.702 1.00 94.94 159 ALA A C 1
ATOM 1257 O O . ALA A 1 159 ? 3.254 -7.578 -15.680 1.00 94.94 159 ALA A O 1
ATOM 1258 N N . TRP A 1 160 ? 4.956 -6.712 -16.863 1.00 96.00 160 TRP A N 1
ATOM 1259 C CA . TRP A 1 160 ? 5.984 -6.921 -15.842 1.00 96.00 160 TRP A CA 1
ATOM 1260 C C . TRP A 1 160 ? 5.660 -6.183 -14.534 1.00 96.00 160 TRP A C 1
ATOM 1262 O O . TRP A 1 160 ? 5.786 -6.766 -13.461 1.00 96.00 160 TRP A O 1
ATOM 1272 N N . ARG A 1 161 ? 5.172 -4.936 -14.602 1.00 96.56 161 ARG A N 1
ATOM 1273 C CA . ARG A 1 161 ? 4.798 -4.146 -13.420 1.00 96.56 161 ARG A CA 1
ATOM 1274 C C . ARG A 1 161 ? 3.567 -4.753 -12.762 1.00 96.56 161 ARG A C 1
ATOM 1276 O O . ARG A 1 161 ? 3.553 -4.934 -11.551 1.00 96.56 161 ARG A O 1
ATOM 1283 N N . GLY A 1 162 ? 2.582 -5.156 -13.566 1.00 96.75 162 GLY A N 1
ATOM 1284 C CA . GLY A 1 162 ? 1.405 -5.882 -13.086 1.00 96.75 162 GLY A CA 1
ATOM 1285 C C . GLY A 1 162 ? 1.759 -7.200 -12.385 1.00 96.75 162 GLY A C 1
ATOM 1286 O O . GLY A 1 162 ? 1.134 -7.546 -11.386 1.00 96.75 162 GLY A O 1
ATOM 1287 N N . ALA A 1 163 ? 2.781 -7.918 -12.857 1.00 96.38 163 ALA A N 1
ATOM 1288 C CA . ALA A 1 163 ? 3.297 -9.113 -12.190 1.00 96.38 163 ALA A CA 1
ATOM 1289 C C . ALA A 1 163 ? 3.979 -8.773 -10.854 1.00 96.38 163 ALA A C 1
ATOM 1291 O O . ALA A 1 163 ? 3.684 -9.415 -9.848 1.00 96.38 163 ALA A O 1
ATOM 1292 N N . VAL A 1 164 ? 4.813 -7.722 -10.808 1.00 97.31 164 VAL A N 1
ATOM 1293 C CA . VAL A 1 164 ? 5.426 -7.245 -9.553 1.00 97.31 164 VAL A CA 1
ATOM 1294 C C . VAL A 1 164 ? 4.355 -6.876 -8.530 1.00 97.31 164 VAL A C 1
ATOM 1296 O O . VAL A 1 164 ? 4.457 -7.296 -7.381 1.00 97.31 164 VAL A O 1
ATOM 1299 N N . LEU A 1 165 ? 3.305 -6.153 -8.932 1.00 97.50 165 LEU A N 1
ATOM 1300 C CA . LEU A 1 165 ? 2.224 -5.767 -8.023 1.00 97.50 165 LEU A CA 1
ATOM 1301 C C . LEU A 1 165 ? 1.489 -6.960 -7.423 1.00 97.50 165 LEU A C 1
ATOM 1303 O O . LEU A 1 165 ? 0.943 -6.807 -6.346 1.00 97.50 165 LEU A O 1
ATOM 1307 N N . GLN A 1 166 ? 1.446 -8.119 -8.082 1.00 97.12 166 GLN A N 1
ATOM 1308 C CA . GLN A 1 166 ? 0.739 -9.310 -7.597 1.00 97.12 166 GLN A CA 1
ATOM 1309 C C . GLN A 1 166 ? 1.561 -10.159 -6.622 1.00 97.12 166 GLN A C 1
ATOM 1311 O O . GLN A 1 166 ? 1.006 -11.050 -5.983 1.00 97.12 166 GLN A O 1
ATOM 1316 N N . GLY A 1 167 ? 2.856 -9.880 -6.450 1.00 96.25 167 GLY A N 1
ATOM 1317 C CA . GLY A 1 167 ? 3.718 -10.687 -5.584 1.00 96.25 167 GLY A CA 1
ATOM 1318 C C . GLY A 1 167 ? 3.386 -10.614 -4.088 1.00 96.25 167 GLY A C 1
ATOM 1319 O O . GLY A 1 167 ? 3.800 -11.501 -3.344 1.00 96.25 167 GLY A O 1
ATOM 1320 N N . TRP A 1 168 ? 2.600 -9.619 -3.657 1.00 94.69 168 TRP A N 1
ATOM 1321 C CA . TRP A 1 168 ? 2.085 -9.508 -2.283 1.00 94.69 168 TRP A CA 1
ATOM 1322 C C . TRP A 1 168 ? 0.951 -10.489 -1.958 1.00 94.69 168 TRP A C 1
ATOM 1324 O O . TRP A 1 168 ? 0.614 -10.652 -0.785 1.00 94.69 168 TRP A O 1
ATOM 1334 N N . ILE A 1 169 ? 0.324 -11.103 -2.968 1.00 96.44 169 ILE A N 1
ATOM 1335 C CA . ILE A 1 169 ? -0.861 -11.942 -2.772 1.00 96.44 169 ILE A CA 1
ATOM 1336 C C . ILE A 1 169 ? -0.456 -13.212 -2.020 1.00 96.44 169 ILE A C 1
ATOM 1338 O O . ILE A 1 169 ? 0.436 -13.945 -2.446 1.00 96.44 169 ILE A O 1
ATOM 1342 N N . LEU A 1 170 ? -1.146 -13.474 -0.910 1.00 95.19 170 LEU A N 1
ATOM 1343 C CA . LEU A 1 170 ? -0.929 -14.640 -0.055 1.00 95.19 170 LEU A CA 1
ATOM 1344 C C . LEU A 1 170 ? -1.111 -15.953 -0.816 1.00 95.19 170 LEU A C 1
ATOM 1346 O O . LEU A 1 170 ? -2.044 -16.087 -1.612 1.00 95.19 170 LEU A O 1
ATOM 1350 N N . LEU A 1 171 ? -0.274 -16.940 -0.495 1.00 94.44 171 LEU A N 1
ATOM 1351 C CA . LEU A 1 171 ? -0.405 -18.289 -1.031 1.00 94.44 171 LEU A CA 1
ATOM 1352 C C . LEU A 1 171 ? -1.772 -18.895 -0.681 1.00 94.44 171 LEU A C 1
ATOM 1354 O O . LEU A 1 171 ? -2.201 -18.943 0.481 1.00 94.44 171 LEU A O 1
ATOM 1358 N N . HIS A 1 172 ? -2.446 -19.416 -1.697 1.00 93.44 172 HIS A N 1
ATOM 1359 C CA . HIS A 1 172 ? -3.725 -20.080 -1.553 1.00 93.44 172 HIS A CA 1
ATOM 1360 C C . HIS A 1 172 ? -3.828 -21.315 -2.433 1.00 93.44 172 HIS A C 1
ATOM 1362 O O . HIS A 1 172 ? -3.721 -21.225 -3.652 1.00 93.44 172 HIS A O 1
ATOM 1368 N N . TYR A 1 173 ? -4.086 -22.450 -1.795 1.00 90.31 173 TYR A N 1
ATOM 1369 C CA . TYR A 1 173 ? -4.423 -23.696 -2.466 1.00 90.31 173 TYR A CA 1
ATOM 1370 C C . TYR A 1 173 ? -5.915 -23.687 -2.784 1.00 90.31 173 TYR A C 1
ATOM 1372 O O . TYR A 1 173 ? -6.734 -23.520 -1.878 1.00 90.31 173 TYR A O 1
ATOM 1380 N N . LEU A 1 174 ? -6.259 -23.810 -4.065 1.00 88.38 174 LEU A N 1
ATOM 1381 C CA . LEU A 1 174 ? -7.650 -23.826 -4.502 1.00 88.38 174 LEU A CA 1
ATOM 1382 C C . LEU A 1 174 ? -8.297 -25.179 -4.161 1.00 88.38 174 LEU A C 1
ATOM 1384 O O . LEU A 1 174 ? -7.607 -26.206 -4.184 1.00 88.38 174 LEU A O 1
ATOM 1388 N N . PRO A 1 175 ? -9.605 -25.203 -3.837 1.00 85.81 175 PRO A N 1
ATOM 1389 C CA . PRO A 1 175 ? -10.328 -26.453 -3.636 1.00 85.81 175 PRO A CA 1
ATOM 1390 C C . PRO A 1 175 ? -10.212 -27.341 -4.875 1.00 85.81 175 PRO A C 1
ATOM 1392 O O . PRO A 1 175 ? -10.379 -26.863 -5.996 1.00 85.81 175 PRO A O 1
ATOM 1395 N N . ARG A 1 176 ? -9.934 -28.630 -4.675 1.00 84.19 176 ARG A N 1
ATOM 1396 C CA . ARG A 1 176 ? -9.919 -29.601 -5.772 1.00 84.19 176 ARG A CA 1
ATOM 1397 C C . ARG A 1 176 ? -11.347 -29.946 -6.177 1.00 84.19 176 ARG A C 1
ATOM 1399 O O . ARG A 1 176 ? -12.185 -30.171 -5.307 1.00 84.19 176 ARG A O 1
ATOM 1406 N N . GLU A 1 177 ? -11.601 -30.009 -7.482 1.00 80.56 177 GLU A N 1
ATOM 1407 C CA . GLU A 1 177 ? -12.883 -30.494 -8.010 1.00 80.56 177 GLU A CA 1
ATOM 1408 C C . GLU A 1 177 ? -13.019 -32.012 -7.807 1.00 80.56 177 GLU A C 1
ATOM 1410 O O . GLU A 1 177 ? -14.083 -32.480 -7.417 1.00 80.56 177 GLU A O 1
ATOM 1415 N N . ASP A 1 178 ? -11.914 -32.753 -7.971 1.00 86.12 178 ASP A N 1
ATOM 1416 C CA . ASP A 1 178 ? -11.815 -34.205 -7.791 1.00 86.12 178 ASP A CA 1
ATOM 1417 C C . ASP A 1 178 ? -10.503 -34.572 -7.068 1.00 86.12 178 ASP A C 1
ATOM 1419 O O . ASP A 1 178 ? -9.496 -33.881 -7.211 1.00 86.12 178 ASP A O 1
ATOM 1423 N N . GLU A 1 179 ? -10.438 -35.705 -6.354 1.00 79.12 179 GLU A N 1
ATOM 1424 C CA . GLU A 1 179 ? -9.209 -36.135 -5.645 1.00 79.12 179 GLU A CA 1
ATOM 1425 C C . GLU A 1 179 ? -7.979 -36.258 -6.569 1.00 79.12 179 GLU A C 1
ATOM 1427 O O . GLU A 1 179 ? -6.846 -36.000 -6.147 1.00 79.12 179 GLU A O 1
ATOM 1432 N N . ASN A 1 180 ? -8.218 -36.597 -7.840 1.00 84.31 180 ASN A N 1
ATOM 1433 C CA . ASN A 1 180 ? -7.199 -36.767 -8.876 1.00 84.31 180 ASN A CA 1
ATOM 1434 C C . ASN A 1 180 ? -6.861 -35.477 -9.641 1.00 84.31 180 ASN A C 1
ATOM 1436 O O . ASN A 1 180 ? -5.971 -35.508 -10.495 1.00 84.31 180 ASN A O 1
ATOM 1440 N N . SER A 1 181 ? -7.560 -34.362 -9.397 1.00 86.19 181 SER A N 1
ATOM 1441 C CA . SER A 1 181 ? -7.255 -33.108 -10.084 1.00 86.19 181 SER A CA 1
ATOM 1442 C C . SER A 1 181 ? -5.888 -32.575 -9.629 1.00 86.19 181 SER A C 1
ATOM 1444 O O . SER A 1 181 ? -5.512 -32.746 -8.460 1.00 86.19 181 SER A O 1
ATOM 1446 N N . PRO A 1 182 ? -5.115 -31.926 -10.520 1.00 84.81 182 PRO A N 1
ATOM 1447 C CA . PRO A 1 182 ? -3.882 -31.274 -10.109 1.00 84.81 182 PRO A CA 1
ATOM 1448 C C . PRO A 1 182 ? -4.183 -30.232 -9.029 1.00 84.81 182 PRO A C 1
ATOM 1450 O O . PRO A 1 182 ? -5.245 -29.610 -9.008 1.00 84.81 182 PRO A O 1
ATOM 1453 N N . LEU A 1 183 ? -3.237 -30.063 -8.110 1.00 84.75 183 LEU A N 1
ATOM 1454 C CA . LEU A 1 183 ? -3.337 -29.036 -7.086 1.00 84.75 183 LEU A CA 1
ATOM 1455 C C . LEU A 1 183 ? -3.097 -27.673 -7.736 1.00 84.75 183 LEU A C 1
ATOM 1457 O O . LEU A 1 183 ? -1.990 -27.392 -8.194 1.00 84.75 183 LEU A O 1
ATOM 1461 N N . GLU A 1 184 ? -4.124 -26.835 -7.761 1.00 90.75 184 GLU A N 1
ATOM 1462 C CA . GLU A 1 184 ? -4.007 -25.469 -8.254 1.00 90.75 184 GLU A CA 1
ATOM 1463 C C . GLU A 1 184 ? -3.695 -24.507 -7.108 1.00 90.75 184 GLU A C 1
ATOM 1465 O O . GLU A 1 184 ? -4.249 -24.604 -6.008 1.00 90.75 184 GLU A O 1
ATOM 1470 N N . ILE A 1 185 ? -2.796 -23.560 -7.372 1.00 91.50 185 ILE A N 1
ATOM 1471 C CA . ILE A 1 185 ? -2.427 -22.513 -6.422 1.00 91.50 185 ILE A CA 1
ATOM 1472 C C . ILE A 1 185 ? -2.691 -21.134 -7.011 1.00 91.50 185 ILE A C 1
ATOM 1474 O O . ILE A 1 185 ? -2.591 -20.909 -8.215 1.00 91.50 185 ILE A O 1
ATOM 1478 N N . SER A 1 186 ? -2.981 -20.189 -6.129 1.00 93.00 186 SER A N 1
ATOM 1479 C CA . SER A 1 186 ? -3.000 -18.759 -6.412 1.00 93.00 186 SER A CA 1
ATOM 1480 C C . SER A 1 186 ? -2.138 -18.019 -5.389 1.00 93.00 186 SER A C 1
ATOM 1482 O O . SER A 1 186 ? -1.878 -18.526 -4.297 1.00 93.00 186 SER A O 1
ATOM 1484 N N . GLY A 1 187 ? -1.682 -16.821 -5.748 1.00 93.19 187 GLY A N 1
ATOM 1485 C CA . GLY A 1 187 ? -0.758 -16.044 -4.922 1.00 93.19 187 GLY A CA 1
ATOM 1486 C C . GLY A 1 187 ? 0.695 -16.498 -5.046 1.00 93.19 187 GLY A C 1
ATOM 1487 O O . GLY A 1 187 ? 1.066 -17.179 -6.002 1.00 93.19 187 GLY A O 1
ATOM 1488 N N . ASN A 1 188 ? 1.526 -16.066 -4.101 1.00 94.00 188 ASN A N 1
ATOM 1489 C CA . ASN A 1 188 ? 2.975 -16.210 -4.166 1.00 94.00 188 ASN A CA 1
ATOM 1490 C C . ASN A 1 188 ? 3.513 -17.093 -3.018 1.00 94.00 188 ASN A C 1
ATOM 1492 O O . ASN A 1 188 ? 3.483 -16.656 -1.867 1.00 94.00 188 ASN A O 1
ATOM 1496 N N . PRO A 1 189 ? 4.047 -18.296 -3.309 1.00 91.38 189 PRO A N 1
ATOM 1497 C CA . PRO A 1 189 ? 4.726 -19.131 -2.313 1.00 91.38 189 PRO A CA 1
ATOM 1498 C C . PRO A 1 189 ? 6.003 -18.493 -1.737 1.00 91.38 189 PRO A C 1
ATOM 1500 O O . PRO A 1 189 ? 6.320 -18.692 -0.569 1.00 91.38 189 PRO A O 1
ATOM 1503 N N . SER A 1 190 ? 6.706 -17.674 -2.530 1.00 92.62 190 SER A N 1
ATOM 1504 C CA . SER A 1 190 ? 7.902 -16.917 -2.126 1.00 92.62 190 SER A CA 1
ATOM 1505 C C . SER A 1 190 ? 7.553 -15.453 -1.831 1.00 92.62 190 SER A C 1
ATOM 1507 O O . SER A 1 190 ? 8.168 -14.522 -2.366 1.00 92.62 190 SER A O 1
ATOM 1509 N N . ARG A 1 191 ? 6.508 -15.220 -1.028 1.00 94.38 191 ARG A N 1
ATOM 1510 C CA . ARG A 1 191 ? 6.051 -13.862 -0.693 1.00 94.38 191 ARG A CA 1
ATOM 1511 C C . ARG A 1 191 ? 7.120 -13.046 0.032 1.00 94.38 191 ARG A C 1
ATOM 1513 O O . ARG A 1 191 ? 7.279 -11.868 -0.278 1.00 94.38 191 ARG A O 1
ATOM 1520 N N . ASP A 1 192 ? 7.879 -13.662 0.932 1.00 93.94 192 ASP A N 1
ATOM 1521 C CA . ASP A 1 192 ? 8.941 -12.971 1.669 1.00 93.94 192 ASP A CA 1
ATOM 1522 C C . ASP A 1 192 ? 10.115 -12.588 0.760 1.00 93.94 192 ASP A C 1
ATOM 1524 O O . ASP A 1 192 ? 10.580 -11.450 0.808 1.00 93.94 192 ASP A O 1
ATOM 1528 N N . LEU A 1 193 ? 10.521 -13.466 -0.167 1.00 95.62 193 LEU A N 1
ATOM 1529 C CA . LEU A 1 193 ? 11.479 -13.101 -1.220 1.00 95.62 193 LEU A CA 1
ATOM 1530 C C . LEU A 1 193 ? 10.995 -11.883 -2.019 1.00 95.62 193 LEU A C 1
ATOM 1532 O O . LEU A 1 193 ? 11.758 -10.949 -2.266 1.00 95.62 193 LEU A O 1
ATOM 1536 N N . TRP A 1 194 ? 9.715 -11.873 -2.408 1.00 97.38 194 TRP A N 1
ATOM 1537 C CA . TRP A 1 194 ? 9.133 -10.726 -3.099 1.00 97.38 194 TRP A CA 1
ATOM 1538 C C . TRP A 1 194 ? 9.170 -9.464 -2.231 1.00 97.38 194 TRP A C 1
ATOM 1540 O O . TRP A 1 194 ? 9.524 -8.405 -2.749 1.00 97.38 194 TRP A O 1
ATOM 1550 N N . LYS A 1 195 ? 8.874 -9.558 -0.926 1.00 96.75 195 LYS A N 1
ATOM 1551 C CA . LYS A 1 195 ? 8.967 -8.421 0.004 1.00 96.75 195 LYS A CA 1
ATOM 1552 C C . LYS A 1 195 ? 10.385 -7.874 0.088 1.00 96.75 195 LYS A C 1
ATOM 1554 O O . LYS A 1 195 ? 10.551 -6.657 0.049 1.00 96.75 195 LYS A O 1
ATOM 1559 N N . TRP A 1 196 ? 11.395 -8.739 0.127 1.00 96.56 196 TRP A N 1
ATOM 1560 C CA . TRP A 1 196 ? 12.795 -8.317 0.123 1.00 96.56 196 TRP A CA 1
ATOM 1561 C C . TRP A 1 196 ? 13.169 -7.588 -1.178 1.00 96.56 196 TRP A C 1
ATOM 1563 O O . TRP A 1 196 ? 13.725 -6.489 -1.149 1.00 96.56 196 TRP A O 1
ATOM 1573 N N . CYS A 1 197 ? 12.760 -8.111 -2.338 1.00 96.50 197 CYS A N 1
ATOM 1574 C CA . CYS A 1 197 ? 12.942 -7.405 -3.611 1.00 96.50 197 CYS A CA 1
ATOM 1575 C C . CYS A 1 197 ? 12.179 -6.065 -3.659 1.00 96.50 197 CYS A C 1
ATOM 1577 O O . CYS A 1 197 ? 12.711 -5.056 -4.131 1.00 96.50 197 CYS A O 1
ATOM 1579 N N . ALA A 1 198 ? 10.941 -6.037 -3.161 1.00 97.25 198 ALA A N 1
ATOM 1580 C CA . ALA A 1 198 ? 10.106 -4.841 -3.092 1.00 97.25 198 ALA A CA 1
ATOM 1581 C C . ALA A 1 198 ? 10.699 -3.781 -2.154 1.00 97.25 198 ALA A C 1
ATOM 1583 O O . ALA A 1 198 ? 10.610 -2.591 -2.451 1.00 97.25 198 ALA A O 1
ATOM 1584 N N . LEU A 1 199 ? 11.348 -4.195 -1.063 1.00 96.44 199 LEU A N 1
ATOM 1585 C CA . LEU A 1 199 ? 12.085 -3.312 -0.163 1.00 96.44 199 LEU A CA 1
ATOM 1586 C C . LEU A 1 199 ? 13.267 -2.650 -0.878 1.00 96.44 199 LEU A C 1
ATOM 1588 O O . LEU A 1 199 ? 13.442 -1.435 -0.775 1.00 96.44 199 LEU A O 1
ATOM 1592 N N . GLY A 1 200 ? 14.023 -3.418 -1.669 1.00 95.81 200 GLY A N 1
ATOM 1593 C CA . GLY A 1 200 ? 15.085 -2.879 -2.520 1.00 95.81 200 GLY A CA 1
ATOM 1594 C C . GLY A 1 200 ? 14.576 -1.804 -3.489 1.00 95.81 200 GLY A C 1
ATOM 1595 O O . GLY A 1 200 ? 15.200 -0.753 -3.631 1.00 95.81 200 GLY A O 1
ATOM 1596 N N . LEU A 1 201 ? 13.405 -2.020 -4.099 1.00 95.88 201 LEU A N 1
ATOM 1597 C CA . LEU A 1 201 ? 12.751 -1.021 -4.954 1.00 95.88 201 LEU A CA 1
ATOM 1598 C C . LEU A 1 201 ? 12.274 0.203 -4.160 1.00 95.88 201 LEU A C 1
ATOM 1600 O O . LEU A 1 201 ? 12.537 1.331 -4.568 1.00 95.88 201 LEU A O 1
ATOM 1604 N N . ALA A 1 202 ? 11.610 0.008 -3.019 1.00 96.75 202 ALA A N 1
ATOM 1605 C CA . ALA A 1 202 ? 11.106 1.093 -2.177 1.00 96.75 202 ALA A CA 1
ATOM 1606 C C . ALA A 1 202 ? 12.229 2.018 -1.667 1.00 96.75 202 ALA A C 1
ATOM 1608 O O . ALA A 1 202 ? 12.059 3.244 -1.617 1.00 96.75 202 ALA A O 1
ATOM 1609 N N . ASN A 1 203 ? 13.391 1.448 -1.342 1.00 95.88 203 ASN A N 1
ATOM 1610 C CA . ASN A 1 203 ? 14.567 2.184 -0.879 1.00 95.88 203 ASN A CA 1
ATOM 1611 C C . ASN A 1 203 ? 15.351 2.867 -2.009 1.00 95.88 203 ASN A C 1
ATOM 1613 O O . ASN A 1 203 ? 16.083 3.822 -1.746 1.00 95.88 203 ASN A O 1
ATOM 1617 N N . ASN A 1 204 ? 15.195 2.434 -3.262 1.00 94.44 204 ASN A N 1
ATOM 1618 C CA . ASN A 1 204 ? 15.943 3.008 -4.374 1.00 94.44 204 ASN A CA 1
ATOM 1619 C C . ASN A 1 204 ? 15.425 4.408 -4.744 1.00 94.44 204 ASN A C 1
ATOM 1621 O O . ASN A 1 204 ? 14.357 4.557 -5.327 1.00 94.44 204 ASN A O 1
ATOM 1625 N N . VAL A 1 205 ? 16.207 5.448 -4.447 1.00 92.94 205 VAL A N 1
ATOM 1626 C CA . VAL A 1 205 ? 15.849 6.852 -4.720 1.00 92.94 205 VAL A CA 1
ATOM 1627 C C . VAL A 1 205 ? 15.804 7.217 -6.205 1.00 92.94 205 VAL A C 1
ATOM 1629 O O . VAL A 1 205 ? 15.212 8.239 -6.544 1.00 92.94 205 VAL A O 1
ATOM 1632 N N . GLU A 1 206 ? 16.413 6.408 -7.075 1.00 91.25 206 GLU A N 1
ATOM 1633 C CA . GLU A 1 206 ? 16.379 6.605 -8.530 1.00 91.25 206 GLU A CA 1
ATOM 1634 C C . GLU A 1 206 ? 15.045 6.155 -9.148 1.00 91.25 206 GLU A C 1
ATOM 1636 O O . GLU A 1 206 ? 14.713 6.562 -10.261 1.00 91.25 206 GLU A O 1
ATOM 1641 N N . GLU A 1 207 ? 14.266 5.338 -8.430 1.00 93.69 207 GLU A N 1
ATOM 1642 C CA . GLU A 1 207 ? 12.959 4.863 -8.884 1.00 93.69 207 GLU A CA 1
ATOM 1643 C C . GLU A 1 207 ? 11.867 5.923 -8.714 1.00 93.69 207 GLU A C 1
ATOM 1645 O O . GLU A 1 207 ? 11.923 6.806 -7.850 1.00 93.69 207 GLU A O 1
ATOM 1650 N N . ASN A 1 208 ? 10.804 5.791 -9.511 1.00 95.38 208 ASN A N 1
ATOM 1651 C CA . ASN A 1 208 ? 9.652 6.680 -9.431 1.00 95.38 208 ASN A CA 1
ATOM 1652 C C . ASN A 1 208 ? 9.031 6.674 -8.020 1.00 95.38 208 ASN A C 1
ATOM 1654 O O . ASN A 1 208 ? 8.687 5.619 -7.487 1.00 95.38 208 ASN A O 1
ATOM 1658 N N . MET A 1 209 ? 8.818 7.854 -7.430 1.00 97.00 209 MET A N 1
ATOM 1659 C CA . MET A 1 209 ? 8.307 7.982 -6.057 1.00 97.00 209 MET A CA 1
ATOM 1660 C C . MET A 1 209 ? 6.951 7.298 -5.819 1.00 97.00 209 MET A C 1
ATOM 1662 O O . MET A 1 209 ? 6.746 6.723 -4.753 1.00 97.00 209 MET A O 1
ATOM 1666 N N . TYR A 1 210 ? 6.042 7.309 -6.800 1.00 98.00 210 TYR A N 1
ATOM 1667 C CA . TYR A 1 210 ? 4.739 6.648 -6.689 1.00 98.00 210 TYR A CA 1
ATOM 1668 C C . TYR A 1 210 ? 4.867 5.132 -6.821 1.00 98.00 210 TYR A C 1
ATOM 1670 O O . TYR A 1 210 ? 4.156 4.393 -6.141 1.00 98.00 210 TYR A O 1
ATOM 1678 N N . TYR A 1 211 ? 5.801 4.656 -7.649 1.00 97.62 211 TYR A N 1
ATOM 1679 C CA . TYR A 1 211 ? 6.099 3.229 -7.738 1.00 97.62 211 TYR A CA 1
ATOM 1680 C C . TYR A 1 211 ? 6.696 2.713 -6.428 1.00 97.62 211 TYR A C 1
ATOM 1682 O O . TYR A 1 211 ? 6.196 1.733 -5.880 1.00 97.62 211 TYR A O 1
ATOM 1690 N N . ARG A 1 212 ? 7.673 3.440 -5.868 1.00 97.94 212 ARG A N 1
ATOM 1691 C CA . ARG A 1 212 ? 8.261 3.170 -4.546 1.00 97.94 212 ARG A CA 1
ATOM 1692 C C . ARG A 1 212 ? 7.199 3.117 -3.452 1.00 97.94 212 ARG A C 1
ATOM 1694 O O . ARG A 1 212 ? 7.168 2.161 -2.687 1.00 97.94 212 ARG A O 1
ATOM 1701 N N . ALA A 1 213 ? 6.302 4.102 -3.411 1.00 98.12 213 ALA A N 1
ATOM 1702 C CA . ALA A 1 213 ? 5.199 4.128 -2.455 1.00 98.12 213 ALA A CA 1
ATOM 1703 C C . ALA A 1 213 ? 4.224 2.958 -2.654 1.00 98.12 213 ALA A C 1
ATOM 1705 O O . ALA A 1 213 ? 3.756 2.382 -1.677 1.00 98.12 213 ALA A O 1
ATOM 1706 N N . THR A 1 214 ? 3.946 2.571 -3.903 1.00 98.25 214 THR A N 1
ATOM 1707 C CA . THR A 1 214 ? 3.068 1.434 -4.217 1.00 98.25 214 THR A CA 1
ATOM 1708 C C . THR A 1 214 ? 3.653 0.127 -3.693 1.00 98.25 214 THR A C 1
ATOM 1710 O O . THR A 1 214 ? 2.988 -0.580 -2.938 1.00 98.25 214 THR A O 1
ATOM 1713 N N . VAL A 1 215 ? 4.902 -0.189 -4.053 1.00 97.88 215 VAL A N 1
ATOM 1714 C CA . VAL A 1 215 ? 5.547 -1.420 -3.573 1.00 97.88 215 VAL A CA 1
ATOM 1715 C C . VAL A 1 215 ? 5.755 -1.382 -2.062 1.00 97.88 215 VAL A C 1
ATOM 1717 O O . VAL A 1 215 ? 5.591 -2.408 -1.418 1.00 97.88 215 VAL A O 1
ATOM 1720 N N . GLY A 1 216 ? 6.013 -0.205 -1.486 1.00 97.56 216 GLY A N 1
ATOM 1721 C CA . GLY A 1 216 ? 6.130 -0.018 -0.045 1.00 97.56 216 GLY A CA 1
ATOM 1722 C C . GLY A 1 216 ? 4.842 -0.268 0.727 1.00 97.56 216 GLY A C 1
ATOM 1723 O O . GLY A 1 216 ? 4.871 -0.950 1.745 1.00 97.56 216 GLY A O 1
ATOM 1724 N N . ILE A 1 217 ? 3.696 0.217 0.243 1.00 97.75 217 ILE A N 1
ATOM 1725 C CA . ILE A 1 217 ? 2.392 -0.093 0.852 1.00 97.75 217 ILE A CA 1
ATOM 1726 C C . ILE A 1 217 ? 2.112 -1.598 0.812 1.00 97.75 217 ILE A C 1
ATOM 1728 O O . ILE A 1 217 ? 1.611 -2.148 1.789 1.00 97.75 217 ILE A O 1
ATOM 1732 N N . LEU A 1 218 ? 2.440 -2.264 -0.299 1.00 97.38 218 LEU A N 1
ATOM 1733 C CA . LEU A 1 218 ? 2.203 -3.699 -0.466 1.00 97.38 218 LEU A CA 1
ATOM 1734 C C . LEU A 1 218 ? 3.204 -4.573 0.313 1.00 97.38 218 LEU A C 1
ATOM 1736 O O . LEU A 1 218 ? 2.881 -5.707 0.656 1.00 97.38 218 LEU A O 1
ATOM 1740 N N . SER A 1 219 ? 4.418 -4.079 0.576 1.00 96.25 219 SER A N 1
ATOM 1741 C CA . SER A 1 219 ? 5.455 -4.819 1.306 1.00 96.25 219 SER A CA 1
ATOM 1742 C C . SER A 1 219 ? 5.494 -4.523 2.806 1.00 96.25 219 SER A C 1
ATOM 1744 O O . SER A 1 219 ? 6.017 -5.345 3.552 1.00 96.25 219 SER A O 1
ATOM 1746 N N . GLY A 1 220 ? 4.925 -3.402 3.260 1.00 96.06 220 GLY A N 1
ATOM 1747 C CA . GLY A 1 220 ? 4.976 -2.964 4.661 1.00 96.06 220 GLY A CA 1
ATOM 1748 C C . GLY A 1 220 ? 6.034 -1.888 4.957 1.00 96.06 220 GLY A C 1
ATOM 1749 O O . GLY A 1 220 ? 6.417 -1.702 6.108 1.00 96.06 220 GLY A O 1
ATOM 1750 N N . HIS A 1 221 ? 6.536 -1.167 3.951 1.00 97.00 221 HIS A N 1
ATOM 1751 C CA . HIS A 1 221 ? 7.605 -0.176 4.105 1.00 97.00 221 HIS A CA 1
ATOM 1752 C C . HIS A 1 221 ? 7.095 1.282 4.163 1.00 97.00 221 HIS A C 1
ATOM 1754 O O . HIS A 1 221 ? 6.936 1.967 3.143 1.00 97.00 221 HIS A O 1
ATOM 1760 N N . LEU A 1 222 ? 6.906 1.787 5.389 1.00 96.75 222 LEU A N 1
ATOM 1761 C CA . LEU A 1 222 ? 6.286 3.094 5.682 1.00 96.75 222 LEU A CA 1
ATOM 1762 C C . LEU A 1 222 ? 7.026 4.309 5.118 1.00 96.75 222 LEU A C 1
ATOM 1764 O O . LEU A 1 222 ? 6.354 5.165 4.537 1.00 96.75 222 LEU A O 1
ATOM 1768 N N . PRO A 1 223 ? 8.366 4.415 5.210 1.00 96.31 223 PRO A N 1
ATOM 1769 C CA . PRO A 1 223 ? 9.074 5.597 4.725 1.00 96.31 223 PRO A CA 1
ATOM 1770 C C . PRO A 1 223 ? 8.777 5.924 3.258 1.00 96.31 223 PRO A C 1
ATOM 1772 O O . PRO A 1 223 ? 8.542 7.083 2.925 1.00 96.31 223 PRO A O 1
ATOM 1775 N N . SER A 1 224 ? 8.712 4.909 2.390 1.00 96.12 224 SER A N 1
ATOM 1776 C CA . SER A 1 224 ? 8.378 5.113 0.974 1.00 96.12 224 SER A CA 1
ATOM 1777 C C . SER A 1 224 ? 6.931 5.562 0.745 1.00 96.12 224 SER A C 1
ATOM 1779 O O . SER A 1 224 ? 6.691 6.402 -0.120 1.00 96.12 224 SER A O 1
ATOM 1781 N N . ALA A 1 225 ? 5.975 5.063 1.536 1.00 95.06 225 ALA A N 1
ATOM 1782 C CA . ALA A 1 225 ? 4.571 5.454 1.445 1.00 95.06 225 ALA A CA 1
ATOM 1783 C C . ALA A 1 225 ? 4.363 6.917 1.862 1.00 95.06 225 ALA A C 1
ATOM 1785 O O . ALA A 1 225 ? 3.632 7.668 1.207 1.00 95.06 225 ALA A O 1
ATOM 1786 N N . LEU A 1 226 ? 5.062 7.352 2.916 1.00 95.19 226 LEU A N 1
ATOM 1787 C CA . LEU A 1 226 ? 4.976 8.718 3.432 1.00 95.19 226 LEU A CA 1
ATOM 1788 C C . LEU A 1 226 ? 5.427 9.774 2.415 1.00 95.19 226 LEU A C 1
ATOM 1790 O O . LEU A 1 226 ? 4.944 10.900 2.482 1.00 95.19 226 LEU A O 1
ATOM 1794 N N . LEU A 1 227 ? 6.284 9.434 1.446 1.00 93.00 227 LEU A N 1
ATOM 1795 C CA . LEU A 1 227 ? 6.698 10.364 0.382 1.00 93.00 227 LEU A CA 1
ATOM 1796 C C . LEU A 1 227 ? 5.515 10.897 -0.438 1.00 93.00 227 LEU A C 1
ATOM 1798 O O . LEU A 1 227 ? 5.595 11.994 -0.986 1.00 93.00 227 LEU A O 1
ATOM 1802 N N . VAL A 1 228 ? 4.433 10.120 -0.530 1.00 94.56 228 VAL A N 1
ATOM 1803 C CA . VAL A 1 228 ? 3.237 10.462 -1.310 1.00 94.56 228 VAL A CA 1
ATOM 1804 C C . VAL A 1 228 ? 2.051 10.813 -0.403 1.00 94.56 228 VAL A C 1
ATOM 1806 O O . VAL A 1 228 ? 1.228 11.648 -0.768 1.00 94.56 228 VAL A O 1
ATOM 1809 N N . CYS A 1 229 ? 1.979 10.237 0.801 1.00 93.75 229 CYS A N 1
ATOM 1810 C CA . CYS A 1 229 ? 0.815 10.358 1.689 1.00 93.75 229 CYS A CA 1
ATOM 1811 C C . CYS A 1 229 ? 0.787 11.623 2.569 1.00 93.75 229 CYS A C 1
ATOM 1813 O O . CYS A 1 229 ? -0.228 11.899 3.195 1.00 93.75 229 CYS A O 1
ATOM 1815 N N . GLN A 1 230 ? 1.852 12.432 2.619 1.00 86.69 230 GLN A N 1
ATOM 1816 C CA . GLN A 1 230 ? 1.928 13.639 3.473 1.00 86.69 230 GLN A CA 1
ATOM 1817 C C . GLN A 1 230 ? 0.904 14.748 3.146 1.00 86.69 230 GLN A C 1
ATOM 1819 O O . GLN A 1 230 ? 0.802 15.745 3.867 1.00 86.69 230 GLN A O 1
ATOM 1824 N N . GLY A 1 231 ? 0.159 14.620 2.046 1.00 82.75 231 GLY A N 1
ATOM 1825 C CA . GLY A 1 231 ? -0.801 15.627 1.597 1.00 82.75 231 GLY A CA 1
ATOM 1826 C C . GLY A 1 231 ? -2.043 15.757 2.485 1.00 82.75 231 GLY A C 1
ATOM 1827 O O . GLY A 1 231 ? -2.548 16.878 2.637 1.00 82.75 231 GLY A O 1
ATOM 1828 N N . SER A 1 232 ? -2.507 14.655 3.084 1.00 89.75 232 SER A N 1
ATOM 1829 C CA . SER A 1 232 ? -3.802 14.562 3.769 1.00 89.75 232 SER A CA 1
ATOM 1830 C C . SER A 1 232 ? -3.732 13.718 5.048 1.00 89.75 232 SER A C 1
ATOM 1832 O O . SER A 1 232 ? -2.867 12.855 5.206 1.00 89.75 232 SER A O 1
ATOM 1834 N N . TRP A 1 233 ? -4.657 13.973 5.975 1.00 94.38 233 TRP A N 1
ATOM 1835 C CA . TRP A 1 233 ? -4.783 13.193 7.210 1.00 94.38 233 TRP A CA 1
ATOM 1836 C C . TRP A 1 233 ? -5.209 11.753 6.903 1.00 94.38 233 TRP A C 1
ATOM 1838 O O . TRP A 1 233 ? -4.698 10.809 7.500 1.00 94.38 233 TRP A O 1
ATOM 1848 N N . GLU A 1 234 ? -6.101 11.595 5.927 1.00 95.25 234 GLU A N 1
ATOM 1849 C CA . GLU A 1 234 ? -6.656 10.325 5.476 1.00 95.25 234 GLU A CA 1
ATOM 1850 C C . GLU A 1 234 ? -5.572 9.417 4.889 1.00 95.25 234 GLU A C 1
ATOM 1852 O O . GLU A 1 234 ? -5.531 8.233 5.212 1.00 95.25 234 GLU A O 1
ATOM 1857 N N . ASP A 1 235 ? -4.677 9.956 4.054 1.00 96.19 235 ASP A N 1
ATOM 1858 C CA . ASP A 1 235 ? -3.613 9.171 3.418 1.00 96.19 235 ASP A CA 1
ATOM 1859 C C . ASP A 1 235 ? -2.514 8.801 4.415 1.00 96.19 235 ASP A C 1
ATOM 1861 O O . ASP A 1 235 ? -2.013 7.674 4.389 1.00 96.19 235 ASP A O 1
ATOM 1865 N N . LEU A 1 236 ? -2.167 9.714 5.331 1.00 96.62 236 LEU A N 1
ATOM 1866 C CA . LEU A 1 236 ? -1.262 9.406 6.437 1.00 96.62 236 LEU A CA 1
ATOM 1867 C C . LEU A 1 236 ? -1.832 8.264 7.280 1.00 96.62 236 LEU A C 1
ATOM 1869 O O . LEU A 1 236 ? -1.176 7.233 7.429 1.00 96.62 236 LEU A O 1
ATOM 1873 N N . LEU A 1 237 ? -3.066 8.404 7.770 1.00 97.56 237 LEU A N 1
ATOM 1874 C CA . LEU A 1 237 ? -3.723 7.373 8.568 1.00 97.56 237 LEU A CA 1
ATOM 1875 C C . LEU A 1 237 ? -3.803 6.040 7.812 1.00 97.56 237 LEU A C 1
ATOM 1877 O O . LEU A 1 237 ? -3.401 5.014 8.356 1.00 97.56 237 LEU A O 1
ATOM 1881 N N . TRP A 1 238 ? -4.243 6.056 6.551 1.00 98.38 238 TRP A N 1
ATOM 1882 C CA . TRP A 1 238 ? -4.334 4.862 5.705 1.00 98.38 238 TRP A CA 1
ATOM 1883 C C . TRP A 1 238 ? -2.985 4.149 5.580 1.00 98.38 238 TRP A C 1
ATOM 1885 O O . TRP A 1 238 ? -2.914 2.942 5.804 1.00 98.38 238 TRP A O 1
ATOM 1895 N N . SER A 1 239 ? -1.905 4.886 5.295 1.00 97.94 239 SER A N 1
ATOM 1896 C CA . SER A 1 239 ? -0.572 4.295 5.130 1.00 97.94 239 SER A CA 1
ATOM 1897 C C . SER A 1 239 ? -0.061 3.635 6.415 1.00 97.94 239 SER A C 1
ATOM 1899 O O . SER A 1 239 ? 0.453 2.517 6.370 1.00 97.94 239 SER A O 1
ATOM 1901 N N . HIS A 1 240 ? -0.267 4.272 7.572 1.00 98.06 240 HIS A N 1
ATOM 1902 C CA . HIS A 1 240 ? 0.096 3.694 8.863 1.00 98.06 240 HIS A CA 1
ATOM 1903 C C . HIS A 1 240 ? -0.726 2.439 9.177 1.00 98.06 240 HIS A C 1
ATOM 1905 O O . HIS A 1 240 ? -0.151 1.428 9.578 1.00 98.06 240 HIS A O 1
ATOM 1911 N N . LEU A 1 241 ? -2.048 2.479 8.977 1.00 98.38 241 LEU A N 1
ATOM 1912 C CA . LEU A 1 241 ? -2.929 1.337 9.231 1.00 98.38 241 LEU A CA 1
ATOM 1913 C C . LEU A 1 241 ? -2.580 0.145 8.332 1.00 98.38 241 LEU A C 1
ATOM 1915 O O . LEU A 1 241 ? -2.386 -0.957 8.838 1.00 98.38 241 LEU A O 1
ATOM 1919 N N . LYS A 1 242 ? -2.425 0.367 7.019 1.00 97.88 242 LYS A N 1
ATOM 1920 C CA . LYS A 1 242 ? -2.040 -0.676 6.052 1.00 97.88 242 LYS A CA 1
ATOM 1921 C C . LYS A 1 242 ? -0.765 -1.398 6.471 1.00 97.88 242 LYS A C 1
ATOM 1923 O O . LYS A 1 242 ? -0.705 -2.620 6.418 1.00 97.88 242 LYS A O 1
ATOM 1928 N N . ILE A 1 243 ? 0.236 -0.652 6.921 1.00 97.50 243 ILE A N 1
ATOM 1929 C CA . ILE A 1 243 ? 1.541 -1.215 7.273 1.00 97.50 243 ILE A CA 1
ATOM 1930 C C . ILE A 1 243 ? 1.501 -1.943 8.614 1.00 97.50 243 ILE A C 1
ATOM 1932 O O . ILE A 1 243 ? 2.144 -2.975 8.775 1.00 97.50 243 ILE A O 1
ATOM 1936 N N . GLN A 1 244 ? 0.699 -1.452 9.556 1.00 97.94 244 GLN A N 1
ATOM 1937 C CA . GLN A 1 244 ? 0.442 -2.134 10.822 1.00 97.94 244 GLN A CA 1
ATOM 1938 C C . GLN A 1 244 ? -0.319 -3.454 10.638 1.00 97.94 244 GLN A C 1
ATOM 1940 O O . GLN A 1 244 ? -0.061 -4.405 11.377 1.00 97.94 244 GLN A O 1
ATOM 1945 N N . ILE A 1 245 ? -1.216 -3.530 9.651 1.00 97.69 245 ILE A N 1
ATOM 1946 C CA . ILE A 1 245 ? -1.876 -4.776 9.240 1.00 97.69 245 ILE A CA 1
ATOM 1947 C C . ILE A 1 245 ? -0.856 -5.732 8.616 1.00 97.69 245 ILE A C 1
ATOM 1949 O O . ILE A 1 245 ? -0.765 -6.879 9.044 1.00 97.69 245 ILE A O 1
ATOM 1953 N N . GLU A 1 246 ? -0.053 -5.261 7.657 1.00 96.69 246 GLU A N 1
ATOM 1954 C CA . GLU A 1 246 ? 0.980 -6.079 7.007 1.00 96.69 246 GLU A CA 1
ATOM 1955 C C . GLU A 1 246 ? 1.982 -6.661 8.013 1.00 96.69 246 GLU A C 1
ATOM 1957 O O . GLU A 1 246 ? 2.280 -7.851 7.959 1.00 96.69 246 GLU A O 1
ATOM 1962 N N . ALA A 1 247 ? 2.443 -5.862 8.979 1.00 95.44 247 ALA A N 1
ATOM 1963 C CA . ALA A 1 247 ? 3.367 -6.320 10.014 1.00 95.44 247 ALA A CA 1
ATOM 1964 C C . ALA A 1 247 ? 2.766 -7.421 10.906 1.00 95.44 247 ALA A C 1
ATOM 1966 O O . ALA A 1 247 ? 3.435 -8.422 11.172 1.00 95.44 247 ALA A O 1
ATOM 1967 N N . ARG A 1 248 ? 1.497 -7.268 11.319 1.00 95.81 248 ARG A N 1
ATOM 1968 C CA . ARG A 1 248 ? 0.771 -8.273 12.117 1.00 95.81 248 ARG A CA 1
ATOM 1969 C C . ARG A 1 248 ? 0.547 -9.563 11.325 1.00 95.81 248 ARG A C 1
ATOM 1971 O O . ARG A 1 248 ? 0.747 -10.649 11.863 1.00 95.81 248 ARG A O 1
ATOM 1978 N N . VAL A 1 249 ? 0.189 -9.457 10.042 1.00 94.81 249 VAL A N 1
ATOM 1979 C CA . VAL A 1 249 ? 0.035 -10.613 9.142 1.00 94.81 249 VAL A CA 1
ATOM 1980 C C . VAL A 1 249 ? 1.360 -11.355 8.976 1.00 94.81 249 VAL A C 1
ATOM 1982 O O . VAL A 1 249 ? 1.393 -12.575 9.119 1.00 94.81 249 VAL A O 1
ATOM 1985 N N . ASP A 1 250 ? 2.457 -10.641 8.722 1.00 92.88 250 ASP A N 1
ATOM 1986 C CA . ASP A 1 250 ? 3.769 -11.270 8.556 1.00 92.88 250 ASP A CA 1
ATOM 1987 C C . ASP A 1 250 ? 4.232 -11.955 9.844 1.00 92.88 250 ASP A C 1
ATOM 1989 O O . ASP A 1 250 ? 4.766 -13.061 9.800 1.00 92.88 250 ASP A O 1
ATOM 1993 N N . LYS A 1 251 ? 4.019 -11.322 11.003 1.00 92.19 251 LYS A N 1
ATOM 1994 C CA . LYS A 1 251 ? 4.334 -11.921 12.303 1.00 92.19 251 LYS A CA 1
ATOM 1995 C C . LYS A 1 251 ? 3.537 -13.197 12.536 1.00 92.19 251 LYS A C 1
ATOM 1997 O O . LYS A 1 251 ? 4.135 -14.229 12.824 1.00 92.19 251 LYS A O 1
ATOM 2002 N N . TYR A 1 252 ? 2.225 -13.143 12.325 1.00 92.31 252 TYR A N 1
ATOM 2003 C CA . TYR A 1 252 ? 1.350 -14.300 12.462 1.00 92.31 252 TYR A CA 1
ATOM 2004 C C . TYR A 1 252 ? 1.783 -15.461 11.555 1.00 92.31 252 TYR A C 1
ATOM 2006 O O . TYR A 1 252 ? 1.920 -16.588 12.021 1.00 92.31 252 TYR A O 1
ATOM 2014 N N . LEU A 1 253 ? 2.069 -15.190 10.277 1.00 90.69 253 LEU A N 1
ATOM 2015 C CA . LEU A 1 253 ? 2.508 -16.214 9.324 1.00 90.69 253 LEU A CA 1
ATOM 2016 C C . LEU A 1 253 ? 3.882 -16.813 9.661 1.00 90.69 253 LEU A C 1
ATOM 2018 O O . LEU A 1 253 ? 4.126 -17.973 9.335 1.00 90.69 253 LEU A O 1
ATOM 2022 N N . ARG A 1 254 ? 4.783 -16.057 10.299 1.00 87.38 254 ARG A N 1
ATOM 2023 C CA . ARG A 1 254 ? 6.074 -16.585 10.773 1.00 87.38 254 ARG A CA 1
ATOM 2024 C C . ARG A 1 254 ? 5.924 -17.468 12.007 1.00 87.38 254 ARG A C 1
ATOM 2026 O O . ARG A 1 254 ? 6.620 -18.470 12.127 1.00 87.38 254 ARG A O 1
ATOM 2033 N N . GLU A 1 255 ? 5.051 -17.078 12.930 1.00 87.00 255 GLU A N 1
ATOM 2034 C CA . GLU A 1 255 ? 4.815 -17.810 14.179 1.00 87.00 255 GLU A CA 1
ATOM 2035 C C . GLU A 1 255 ? 3.985 -19.086 13.950 1.00 87.00 255 GLU A C 1
ATOM 2037 O O . GLU A 1 255 ? 4.063 -20.027 14.740 1.00 87.00 255 GLU A O 1
ATOM 2042 N N . HIS A 1 256 ? 3.227 -19.164 12.851 1.00 84.56 256 HIS A N 1
ATOM 2043 C CA . HIS A 1 256 ? 2.471 -20.359 12.489 1.00 84.56 256 HIS A CA 1
ATOM 2044 C C . HIS A 1 256 ? 3.372 -21.430 11.845 1.00 84.56 256 HIS A C 1
ATOM 2046 O O . HIS A 1 256 ? 3.841 -21.298 10.719 1.00 84.56 256 HIS A O 1
ATOM 2052 N N . HIS A 1 257 ? 3.597 -22.545 12.544 1.00 67.50 257 HIS A N 1
ATOM 2053 C CA . HIS A 1 257 ? 4.536 -23.586 12.098 1.00 67.50 257 HIS A CA 1
ATOM 2054 C C . HIS A 1 257 ? 4.187 -24.223 10.740 1.00 67.50 257 HIS A C 1
ATOM 2056 O O . HIS A 1 257 ? 5.088 -24.559 9.976 1.00 67.50 257 HIS A O 1
ATOM 2062 N N . ALA A 1 258 ? 2.898 -24.352 10.405 1.00 69.06 258 ALA A N 1
ATOM 2063 C CA . ALA A 1 258 ? 2.456 -24.964 9.147 1.00 69.06 258 ALA A CA 1
ATOM 2064 C C . ALA A 1 258 ? 2.824 -24.130 7.903 1.00 69.06 258 ALA A C 1
ATOM 2066 O O . ALA A 1 258 ? 2.963 -24.670 6.811 1.00 69.06 258 ALA A O 1
ATOM 2067 N N . THR A 1 259 ? 3.011 -22.815 8.035 1.00 70.31 259 THR A N 1
ATOM 2068 C CA . THR A 1 259 ? 3.359 -21.947 6.899 1.00 70.31 259 THR A CA 1
ATOM 2069 C C . THR A 1 259 ? 4.844 -21.912 6.589 1.00 70.31 259 THR A C 1
ATOM 2071 O O . THR A 1 259 ? 5.198 -21.536 5.471 1.00 70.31 259 THR A O 1
ATOM 2074 N N . ALA A 1 260 ? 5.700 -22.349 7.517 1.00 67.06 260 ALA A N 1
ATOM 2075 C CA . ALA A 1 260 ? 7.136 -22.460 7.282 1.00 67.06 260 ALA A CA 1
ATOM 2076 C C . ALA A 1 260 ? 7.448 -23.471 6.166 1.00 67.06 260 ALA A C 1
ATOM 2078 O O . ALA A 1 260 ? 8.252 -23.180 5.289 1.00 67.06 260 ALA A O 1
ATOM 2079 N N . GLU A 1 261 ? 6.750 -24.612 6.131 1.00 68.50 261 GLU A N 1
ATOM 2080 C CA . GLU A 1 261 ? 6.953 -25.646 5.101 1.00 68.50 261 GLU A CA 1
ATOM 2081 C C . GLU A 1 261 ? 6.453 -25.226 3.710 1.00 68.50 261 GLU A C 1
ATOM 2083 O O . GLU A 1 261 ? 6.928 -25.726 2.692 1.00 68.50 261 GLU A O 1
ATOM 2088 N N . ALA A 1 262 ? 5.489 -24.303 3.653 1.00 76.31 262 ALA A N 1
ATOM 2089 C CA . ALA A 1 262 ? 4.922 -23.801 2.403 1.00 76.31 262 ALA A CA 1
ATOM 2090 C C . ALA A 1 262 ? 5.714 -22.626 1.805 1.00 76.31 262 ALA A C 1
ATOM 2092 O O . ALA A 1 262 ? 5.499 -22.272 0.643 1.00 76.31 262 ALA A O 1
ATOM 2093 N N . ASN A 1 263 ? 6.590 -21.999 2.594 1.00 82.31 263 ASN A N 1
ATOM 2094 C CA . ASN A 1 263 ? 7.392 -20.864 2.168 1.00 82.31 263 ASN A CA 1
ATOM 2095 C C . ASN A 1 263 ? 8.622 -21.345 1.399 1.00 82.31 263 ASN A C 1
ATOM 2097 O O . ASN A 1 263 ? 9.461 -22.067 1.924 1.00 82.31 263 ASN A O 1
ATOM 2101 N N . THR A 1 264 ? 8.755 -20.909 0.151 1.00 88.25 264 THR A N 1
ATOM 2102 C CA . THR A 1 264 ? 9.894 -21.267 -0.707 1.00 88.25 264 THR A CA 1
ATOM 2103 C C . THR A 1 264 ? 11.020 -20.229 -0.672 1.00 88.25 264 THR A C 1
ATOM 2105 O O . THR A 1 264 ? 11.911 -20.249 -1.523 1.00 88.25 264 THR A O 1
ATOM 2108 N N . THR A 1 265 ? 10.978 -19.289 0.276 1.00 90.12 265 THR A N 1
ATOM 2109 C CA . THR A 1 265 ? 12.021 -18.272 0.468 1.00 90.12 265 THR A CA 1
ATOM 2110 C C . THR A 1 265 ? 13.233 -18.877 1.190 1.00 90.12 265 THR A C 1
ATOM 2112 O O . THR A 1 265 ? 13.047 -19.488 2.238 1.00 90.12 265 THR A O 1
ATOM 2115 N N . PRO A 1 266 ? 14.463 -18.705 0.671 1.00 91.94 266 PRO A N 1
ATOM 2116 C CA . PRO A 1 266 ? 15.682 -19.143 1.353 1.00 91.94 266 PRO A CA 1
ATOM 2117 C C . PRO A 1 266 ? 15.892 -18.482 2.726 1.00 91.94 266 PRO A C 1
ATOM 2119 O O . PRO A 1 266 ? 15.593 -17.297 2.892 1.00 91.94 266 PRO A O 1
ATOM 2122 N N . ASP A 1 267 ? 16.452 -19.226 3.685 1.00 90.75 267 ASP A N 1
ATOM 2123 C CA . ASP A 1 267 ? 16.648 -18.769 5.072 1.00 90.75 267 ASP A CA 1
ATOM 2124 C C . ASP A 1 267 ? 17.530 -17.512 5.177 1.00 90.75 267 ASP A C 1
ATOM 2126 O O . ASP A 1 267 ? 17.223 -16.597 5.937 1.00 90.75 267 ASP A O 1
ATOM 2130 N N . ASP A 1 268 ? 18.582 -17.415 4.361 1.00 93.56 268 ASP A N 1
ATOM 2131 C CA . ASP A 1 268 ? 19.470 -16.249 4.306 1.00 93.56 268 ASP A CA 1
ATOM 2132 C C . ASP A 1 268 ? 18.730 -14.977 3.860 1.00 93.56 268 ASP A C 1
ATOM 2134 O O . ASP A 1 268 ? 18.953 -13.891 4.396 1.00 93.56 268 ASP A O 1
ATOM 2138 N N . VAL A 1 269 ? 17.793 -15.107 2.918 1.00 93.56 269 VAL A N 1
ATOM 2139 C CA . VAL A 1 269 ? 16.935 -13.996 2.486 1.00 93.56 269 VAL A CA 1
ATOM 2140 C C . VAL A 1 269 ? 15.919 -13.626 3.568 1.00 93.56 269 VAL A C 1
ATOM 2142 O O . VAL A 1 269 ? 15.640 -12.440 3.756 1.00 93.56 269 VAL A O 1
ATOM 2145 N N . LEU A 1 270 ? 15.375 -14.606 4.296 1.00 91.06 270 LEU A N 1
ATOM 2146 C CA . LEU A 1 270 ? 14.463 -14.346 5.414 1.00 91.06 270 LEU A CA 1
ATOM 2147 C C . LEU A 1 270 ? 15.156 -13.556 6.528 1.00 91.06 270 LEU A C 1
ATOM 2149 O O . LEU A 1 270 ? 14.584 -12.584 7.024 1.00 91.06 270 LEU A O 1
ATOM 2153 N N . GLU A 1 271 ? 16.385 -13.928 6.889 1.00 92.69 271 GLU A N 1
ATOM 2154 C CA . GLU A 1 271 ? 17.187 -13.203 7.879 1.00 92.69 271 GLU A CA 1
ATOM 2155 C C . GLU A 1 271 ? 17.457 -11.756 7.441 1.00 92.69 271 GLU A C 1
ATOM 2157 O O . GLU A 1 271 ? 17.264 -10.820 8.224 1.00 92.69 271 GLU A O 1
ATOM 2162 N N . LEU A 1 272 ? 17.829 -11.549 6.171 1.00 94.94 272 LEU A N 1
ATOM 2163 C CA . LEU A 1 272 ? 18.028 -10.209 5.613 1.00 94.94 272 LEU A CA 1
ATOM 2164 C C . LEU A 1 272 ? 16.743 -9.382 5.671 1.00 94.94 272 LEU A C 1
ATOM 2166 O O . LEU A 1 272 ? 16.764 -8.269 6.198 1.00 94.94 272 LEU A O 1
ATOM 2170 N N . LEU A 1 273 ? 15.618 -9.933 5.205 1.00 93.75 273 LEU A N 1
ATOM 2171 C CA . LEU A 1 273 ? 14.322 -9.257 5.240 1.00 93.75 273 LEU A CA 1
ATOM 2172 C C . LEU A 1 273 ? 13.945 -8.833 6.661 1.00 93.75 273 LEU A C 1
ATOM 2174 O O . LEU A 1 273 ? 13.531 -7.696 6.865 1.00 93.75 273 LEU A O 1
ATOM 2178 N N . GLN A 1 274 ? 14.105 -9.718 7.644 1.00 90.62 274 GLN A N 1
ATOM 2179 C CA . GLN A 1 274 ? 13.784 -9.422 9.043 1.00 90.62 274 GLN A CA 1
ATOM 2180 C C . GLN A 1 274 ? 14.705 -8.352 9.642 1.00 90.62 274 GLN A C 1
ATOM 2182 O O . GLN A 1 274 ? 14.280 -7.569 10.494 1.00 90.62 274 GLN A O 1
ATOM 2187 N N . SER A 1 275 ? 15.963 -8.299 9.201 1.00 93.06 275 SER A N 1
ATOM 2188 C CA . SER A 1 275 ? 16.904 -7.270 9.642 1.00 93.06 275 SER A CA 1
ATOM 2189 C C . SER A 1 275 ? 16.608 -5.898 9.023 1.00 93.06 275 SER A C 1
ATOM 2191 O O . SER A 1 275 ? 16.719 -4.883 9.708 1.00 93.06 275 SER A O 1
ATOM 2193 N N . GLU A 1 276 ? 16.195 -5.861 7.753 1.00 93.44 276 GLU A N 1
ATOM 2194 C CA . GLU A 1 276 ? 16.004 -4.625 6.987 1.00 93.44 276 GLU A CA 1
ATOM 2195 C C . GLU A 1 276 ? 14.581 -4.050 7.097 1.00 93.44 276 GLU A C 1
ATOM 2197 O O . GLU A 1 276 ? 14.401 -2.830 7.036 1.00 93.44 276 GLU A O 1
ATOM 2202 N N . LEU A 1 277 ? 13.560 -4.898 7.267 1.00 92.50 277 LEU A N 1
ATOM 2203 C CA . LEU A 1 277 ? 12.153 -4.507 7.381 1.00 92.50 277 LEU A CA 1
ATOM 2204 C C . LEU A 1 277 ? 11.643 -4.719 8.809 1.00 92.50 277 LEU A C 1
ATOM 2206 O O . LEU A 1 277 ? 10.915 -5.664 9.110 1.00 92.50 277 LEU A O 1
ATOM 2210 N N . GLN A 1 278 ? 12.013 -3.795 9.693 1.00 88.31 278 GLN A N 1
ATOM 2211 C CA . GLN A 1 278 ? 11.539 -3.777 11.074 1.00 88.31 278 GLN A CA 1
ATOM 2212 C C . GLN A 1 278 ? 10.374 -2.804 11.221 1.00 88.31 278 GLN A C 1
ATOM 2214 O O . GLN A 1 278 ? 10.535 -1.588 11.099 1.00 88.31 278 GLN A O 1
ATOM 2219 N N . VAL A 1 279 ? 9.191 -3.349 11.494 1.00 91.88 279 VAL A N 1
ATOM 2220 C CA . VAL A 1 279 ? 7.993 -2.565 11.796 1.00 91.88 279 VAL A CA 1
ATOM 2221 C C . VAL A 1 279 ? 7.603 -2.829 13.243 1.00 91.88 279 VAL A C 1
ATOM 2223 O O . VAL A 1 279 ? 7.263 -3.953 13.605 1.00 91.88 279 VAL A O 1
ATOM 2226 N N . GLU A 1 280 ? 7.664 -1.790 14.073 1.00 92.19 280 GLU A N 1
ATOM 2227 C CA . GLU A 1 280 ? 7.193 -1.857 15.455 1.00 92.19 280 GLU A CA 1
ATOM 2228 C C . GLU A 1 280 ? 5.660 -1.916 15.477 1.00 92.19 280 GLU A C 1
ATOM 2230 O O . GLU A 1 280 ? 4.982 -1.095 14.848 1.00 92.19 280 GLU A O 1
ATOM 2235 N N . GLU A 1 281 ? 5.108 -2.890 16.200 1.00 94.06 281 GLU A N 1
ATOM 2236 C CA . GLU A 1 281 ? 3.670 -2.968 16.448 1.00 94.06 281 GLU A CA 1
ATOM 2237 C C . GLU A 1 281 ? 3.267 -1.858 17.415 1.00 94.06 281 GLU A C 1
ATOM 2239 O O . GLU A 1 281 ? 3.699 -1.818 18.566 1.00 94.06 281 GLU A O 1
ATOM 2244 N N . ILE A 1 282 ? 2.423 -0.949 16.936 1.00 95.69 282 ILE A N 1
ATOM 2245 C CA . ILE A 1 282 ? 1.930 0.175 17.725 1.00 95.69 282 ILE A CA 1
ATOM 2246 C C . ILE A 1 282 ? 0.405 0.149 17.797 1.00 95.69 282 ILE A C 1
ATOM 2248 O O . ILE A 1 282 ? -0.290 -0.314 16.887 1.00 95.69 282 ILE A O 1
ATOM 2252 N N . SER A 1 283 ? -0.123 0.670 18.901 1.00 95.94 283 SER A N 1
ATOM 2253 C CA . SER A 1 283 ? -1.562 0.814 19.120 1.00 95.94 283 SER A CA 1
ATOM 2254 C C . SER A 1 283 ? -2.171 1.875 18.204 1.00 95.94 283 SER A C 1
ATOM 2256 O O . SER A 1 283 ? -1.510 2.838 17.805 1.00 95.94 283 SER A O 1
ATOM 2258 N N . LEU A 1 284 ? -3.484 1.791 17.979 1.00 96.56 284 LEU A N 1
ATOM 2259 C CA . LEU A 1 284 ? -4.225 2.804 17.224 1.00 96.56 284 LEU A CA 1
ATOM 2260 C C . LEU A 1 284 ? -4.039 4.231 17.785 1.00 96.56 284 LEU A C 1
ATOM 2262 O O . LEU A 1 284 ? -3.949 5.197 17.032 1.00 96.56 284 LEU A O 1
ATOM 2266 N N . THR A 1 285 ? -3.897 4.382 19.107 1.00 96.06 285 THR A N 1
ATOM 2267 C CA . THR A 1 285 ? -3.613 5.695 19.720 1.00 96.06 285 THR A CA 1
ATOM 2268 C C . THR A 1 285 ? -2.228 6.220 19.329 1.00 96.06 285 THR A C 1
ATOM 2270 O O . THR A 1 285 ? -2.082 7.404 19.023 1.00 96.06 285 THR A O 1
ATOM 2273 N N . GLN A 1 286 ? -1.209 5.358 19.313 1.00 96.88 286 GLN A N 1
ATOM 2274 C CA . GLN A 1 286 ? 0.138 5.726 18.868 1.00 96.88 286 GLN A CA 1
ATOM 2275 C C . GLN A 1 286 ? 0.168 6.056 17.371 1.00 96.88 286 GLN A C 1
ATOM 2277 O O . GLN A 1 286 ? 0.842 7.013 16.994 1.00 96.88 286 GLN A O 1
ATOM 2282 N N . ILE A 1 287 ? -0.615 5.351 16.544 1.00 97.06 287 ILE A N 1
ATOM 2283 C CA . ILE A 1 287 ? -0.790 5.686 15.122 1.00 97.06 287 ILE A CA 1
ATOM 2284 C C . ILE A 1 287 ? -1.299 7.123 14.976 1.00 97.06 287 ILE A C 1
ATOM 2286 O O . ILE A 1 287 ? -0.684 7.918 14.271 1.00 97.06 287 ILE A O 1
ATOM 2290 N N . PHE A 1 288 ? -2.362 7.507 15.690 1.00 96.00 288 PHE A N 1
ATOM 2291 C CA . PHE A 1 288 ? -2.864 8.886 15.631 1.00 96.00 288 PHE A CA 1
ATOM 2292 C C . PHE A 1 288 ? -1.849 9.922 16.114 1.00 96.00 288 PHE A C 1
ATOM 2294 O O . PHE A 1 288 ? -1.780 11.014 15.552 1.00 96.00 288 PHE A O 1
ATOM 2301 N N . ASN A 1 289 ? -1.039 9.598 17.123 1.00 94.25 289 ASN A N 1
ATOM 2302 C CA . ASN A 1 289 ? 0.032 10.490 17.569 1.00 94.25 289 ASN A CA 1
ATOM 2303 C C . ASN A 1 289 ? 1.105 10.677 16.483 1.00 94.25 289 ASN A C 1
ATOM 2305 O O . ASN A 1 289 ? 1.572 11.800 16.287 1.00 94.25 289 ASN A O 1
ATOM 2309 N N . ALA A 1 290 ? 1.456 9.611 15.757 1.00 94.38 290 ALA A N 1
ATOM 2310 C CA . ALA A 1 290 ? 2.379 9.671 14.626 1.00 94.38 290 ALA A CA 1
ATOM 2311 C C . ALA A 1 290 ? 1.790 10.470 13.450 1.00 94.38 290 ALA A C 1
ATOM 2313 O O . ALA A 1 290 ? 2.447 11.355 12.911 1.00 94.38 290 ALA A O 1
ATOM 2314 N N . VAL A 1 291 ? 0.519 10.250 13.104 1.00 94.75 291 VAL A N 1
ATOM 2315 C CA . VAL A 1 291 ? -0.172 11.047 12.075 1.00 94.75 291 VAL A CA 1
ATOM 2316 C C . VAL A 1 291 ? -0.182 12.526 12.465 1.00 94.75 291 VAL A C 1
ATOM 2318 O O . VAL A 1 291 ? 0.171 13.388 11.663 1.00 94.75 291 VAL A O 1
ATOM 2321 N N . LYS A 1 292 ? -0.507 12.838 13.724 1.00 92.12 292 LYS A N 1
ATOM 2322 C CA . LYS A 1 292 ? -0.530 14.214 14.233 1.00 92.12 292 LYS A CA 1
ATOM 2323 C C . LYS A 1 292 ? 0.839 14.895 14.156 1.00 92.12 292 LYS A C 1
ATOM 2325 O O . LYS A 1 292 ? 0.886 16.086 13.851 1.00 92.12 292 LYS A O 1
ATOM 2330 N N . SER A 1 293 ? 1.937 14.182 14.418 1.00 91.88 293 SER A N 1
ATOM 2331 C CA . SER A 1 293 ? 3.285 14.758 14.311 1.00 91.88 293 SER A CA 1
ATOM 2332 C C . SER A 1 293 ? 3.683 15.048 12.858 1.00 91.88 293 SER A C 1
ATOM 2334 O O . SER A 1 293 ? 4.384 16.026 12.609 1.00 91.88 293 SER A O 1
ATOM 2336 N N . LEU A 1 294 ? 3.177 14.263 11.900 1.00 92.50 294 LEU A N 1
ATOM 2337 C CA . LEU A 1 294 ? 3.448 14.407 10.464 1.00 92.50 294 LEU A CA 1
ATOM 2338 C C . LEU A 1 294 ? 2.582 15.462 9.758 1.00 92.50 294 LEU A C 1
ATOM 2340 O O . LEU A 1 294 ? 2.913 15.891 8.654 1.00 92.50 294 LEU A O 1
ATOM 2344 N N . MET A 1 295 ? 1.504 15.938 10.386 1.00 88.19 295 MET A N 1
ATOM 2345 C CA . MET A 1 295 ? 0.594 16.934 9.800 1.00 88.19 295 MET A CA 1
ATOM 2346 C C . MET A 1 295 ? 1.192 18.353 9.667 1.00 88.19 295 MET A C 1
ATOM 2348 O O . MET A 1 295 ? 0.501 19.260 9.206 1.00 88.19 295 MET A O 1
ATOM 2352 N N . ASN A 1 296 ? 2.467 18.577 10.026 1.00 78.62 296 ASN A N 1
ATOM 2353 C CA . ASN A 1 296 ? 3.222 19.822 9.785 1.00 78.62 296 ASN A CA 1
ATOM 2354 C C . ASN A 1 296 ? 2.473 21.116 10.184 1.00 78.62 296 ASN A C 1
ATOM 2356 O O . ASN A 1 296 ? 2.529 22.130 9.491 1.00 78.62 296 ASN A O 1
ATOM 2360 N N . GLY A 1 297 ? 1.738 21.083 11.300 1.00 74.25 297 GLY A N 1
ATOM 2361 C CA . GLY A 1 297 ? 0.978 22.229 11.816 1.00 74.25 297 GLY A CA 1
ATOM 2362 C C . GLY A 1 297 ? -0.432 22.405 11.238 1.00 74.25 297 GLY A C 1
ATOM 2363 O O . GLY A 1 297 ? -1.167 23.273 11.714 1.00 74.25 297 GLY A O 1
ATOM 2364 N N . LYS A 1 298 ? -0.857 21.573 10.275 1.00 83.75 298 LYS A N 1
ATOM 2365 C CA . LYS A 1 298 ? -2.270 21.477 9.882 1.00 83.75 298 LYS A CA 1
ATOM 2366 C C . LYS A 1 298 ? -3.077 20.910 11.052 1.00 83.75 298 LYS A C 1
ATOM 2368 O O . LYS A 1 298 ? -2.682 19.922 11.671 1.00 83.75 298 LYS A O 1
ATOM 2373 N N . ARG A 1 299 ? -4.207 21.545 11.363 1.00 82.06 299 ARG A N 1
ATOM 2374 C CA . ARG A 1 299 ? -5.141 21.057 12.383 1.00 82.06 299 ARG A CA 1
ATOM 2375 C C . ARG A 1 299 ? -6.131 20.084 11.752 1.00 82.06 299 ARG A C 1
ATOM 2377 O O . ARG A 1 299 ? -6.521 20.276 10.604 1.00 82.06 299 ARG A O 1
ATOM 2384 N N . GLU A 1 300 ? -6.525 19.075 12.523 1.00 87.38 300 GLU A N 1
ATOM 2385 C CA . GLU A 1 300 ? -7.666 18.222 12.187 1.00 87.38 300 GLU A CA 1
ATOM 2386 C C . GLU A 1 300 ? -8.921 19.099 12.040 1.00 87.38 300 GLU A C 1
ATOM 2388 O O . GLU A 1 300 ? -9.123 20.033 12.825 1.00 87.38 300 GLU A O 1
ATOM 2393 N N . SER A 1 301 ? -9.763 18.810 11.047 1.00 89.81 301 SER A N 1
ATOM 2394 C CA . SER A 1 301 ? -11.105 19.395 10.993 1.00 89.81 301 SER A CA 1
ATOM 2395 C C . SER A 1 301 ? -11.955 18.883 12.163 1.00 89.81 301 SER A C 1
ATOM 2397 O O . SER A 1 301 ? -11.663 17.839 12.750 1.00 89.81 301 SER A O 1
ATOM 2399 N N . GLN A 1 302 ? -13.042 19.583 12.497 1.00 89.50 302 GLN A N 1
ATOM 2400 C CA . GLN A 1 302 ? -13.991 19.114 13.518 1.00 89.50 302 GLN A CA 1
ATOM 2401 C C . GLN A 1 302 ? -14.511 17.702 13.194 1.00 89.50 302 GLN A C 1
ATOM 2403 O O . GLN A 1 302 ? -14.563 16.846 14.075 1.00 89.50 302 GLN A O 1
ATOM 2408 N N . TYR A 1 303 ? -14.784 17.414 11.915 1.00 91.31 303 TYR A N 1
ATOM 2409 C CA . TYR A 1 303 ? -15.164 16.074 11.466 1.00 91.31 303 TYR A CA 1
ATOM 2410 C C . TYR A 1 303 ? -14.051 15.044 11.679 1.00 91.31 303 TYR A C 1
ATOM 2412 O O . TYR A 1 303 ? -14.335 13.962 12.184 1.00 91.31 303 TYR A O 1
ATOM 2420 N N . GLN A 1 304 ? -12.795 15.366 11.357 1.00 93.06 304 GLN A N 1
ATOM 2421 C CA . GLN A 1 304 ? -11.657 14.466 11.591 1.00 93.06 304 GLN A CA 1
ATOM 2422 C C . GLN A 1 304 ? -11.440 14.192 13.087 1.00 93.06 304 GLN A C 1
ATOM 2424 O O . GLN A 1 304 ? -11.147 13.059 13.467 1.00 93.06 304 GLN A O 1
ATOM 2429 N N . ILE A 1 305 ? -11.665 15.185 13.955 1.00 92.19 305 ILE A N 1
ATOM 2430 C CA . ILE A 1 305 ? -11.639 15.005 15.415 1.00 92.19 305 ILE A CA 1
ATOM 2431 C C . ILE A 1 305 ? -12.728 14.013 15.850 1.00 92.19 305 ILE A C 1
ATOM 2433 O O . ILE A 1 305 ? -12.435 13.054 16.569 1.00 92.19 305 ILE A O 1
ATOM 2437 N N . CYS A 1 306 ? -13.969 14.195 15.380 1.00 92.88 306 CYS A N 1
ATOM 2438 C CA . CYS A 1 306 ? -15.066 13.263 15.652 1.00 92.88 306 CYS A CA 1
ATOM 2439 C C . CYS A 1 306 ? -14.747 11.851 15.143 1.00 92.88 306 CYS A C 1
ATOM 2441 O O . CYS A 1 306 ? -14.910 10.882 15.882 1.00 92.88 306 CYS A O 1
ATOM 2443 N N . GLN A 1 307 ? -14.252 11.731 13.909 1.00 94.75 307 GLN A N 1
ATOM 2444 C CA . GLN A 1 307 ? -13.857 10.461 13.298 1.00 94.75 307 GLN A CA 1
ATOM 2445 C C . GLN A 1 307 ? -12.783 9.761 14.128 1.00 94.75 307 GLN A C 1
ATOM 2447 O O . GLN A 1 307 ? -12.979 8.614 14.519 1.00 94.75 307 GLN A O 1
ATOM 2452 N N . ARG A 1 308 ? -11.707 10.462 14.502 1.00 95.31 308 ARG A N 1
ATOM 2453 C CA . ARG A 1 308 ? -10.656 9.929 15.378 1.00 95.31 308 ARG A CA 1
ATOM 2454 C C . ARG A 1 308 ? -11.221 9.425 16.705 1.00 95.31 308 ARG A C 1
ATOM 2456 O O . ARG A 1 308 ? -10.842 8.349 17.162 1.00 95.31 308 ARG A O 1
ATOM 2463 N N . TYR A 1 309 ? -12.122 10.171 17.344 1.00 94.62 309 TYR A N 1
ATOM 2464 C CA . TYR A 1 309 ? -12.737 9.716 18.591 1.00 94.62 309 TYR A CA 1
ATOM 2465 C C . TYR A 1 309 ? -13.627 8.490 18.407 1.00 94.62 309 TYR A C 1
ATOM 2467 O O . TYR A 1 309 ? -13.574 7.603 19.257 1.00 94.62 309 TYR A O 1
ATOM 2475 N N . MET A 1 310 ? -14.394 8.402 17.317 1.00 93.94 310 MET A N 1
ATOM 2476 C CA . MET A 1 310 ? -15.176 7.202 17.005 1.00 93.94 310 MET A CA 1
ATOM 2477 C C . MET A 1 310 ? -14.269 5.984 16.816 1.00 93.94 310 MET A C 1
ATOM 2479 O O . MET A 1 310 ? -14.515 4.952 17.431 1.00 93.94 310 MET A O 1
ATOM 2483 N N . MET A 1 311 ? -13.180 6.125 16.053 1.00 94.81 311 MET A N 1
ATOM 2484 C CA . MET A 1 311 ? -12.204 5.049 15.828 1.00 94.81 311 MET A CA 1
ATOM 2485 C C . MET A 1 311 ? -11.532 4.585 17.127 1.00 94.81 311 MET A C 1
ATOM 2487 O O . MET A 1 311 ? -11.241 3.408 17.291 1.00 94.81 311 MET A O 1
ATOM 2491 N N . LEU A 1 312 ? -11.308 5.503 18.071 1.00 94.50 312 LEU A N 1
ATOM 2492 C CA . LEU A 1 312 ? -10.744 5.203 19.391 1.00 94.50 312 LEU A CA 1
ATOM 2493 C C . LEU A 1 312 ? -11.787 4.733 20.423 1.00 94.50 312 LEU A C 1
ATOM 2495 O O . LEU A 1 312 ? -11.434 4.551 21.588 1.00 94.50 312 LEU A O 1
ATOM 2499 N N . GLY A 1 313 ? -13.069 4.617 20.055 1.00 91.31 313 GLY A N 1
ATOM 2500 C CA . GLY A 1 313 ? -14.158 4.284 20.983 1.00 91.31 313 GLY A CA 1
ATOM 2501 C C . GLY A 1 313 ? -14.463 5.373 22.027 1.00 91.31 313 GLY A C 1
ATOM 2502 O O . GLY A 1 313 ? -15.164 5.131 23.008 1.00 91.31 313 GLY A O 1
ATOM 2503 N N . LYS A 1 314 ? -13.962 6.600 21.843 1.00 91.75 314 LYS A N 1
ATOM 2504 C CA . LYS A 1 314 ? -14.082 7.728 22.786 1.00 91.75 314 LYS A CA 1
ATOM 2505 C C . LYS A 1 314 ? -15.310 8.598 22.497 1.00 91.75 314 LYS A C 1
ATOM 2507 O O . LYS A 1 314 ? -15.205 9.817 22.403 1.00 91.75 314 LYS A O 1
ATOM 2512 N N . ILE A 1 315 ? -16.494 7.991 22.403 1.00 87.69 315 ILE A N 1
ATOM 2513 C CA . ILE A 1 315 ? -17.740 8.692 22.021 1.00 87.69 315 ILE A CA 1
ATOM 2514 C C . ILE A 1 315 ? -18.073 9.849 22.979 1.00 87.69 315 ILE A C 1
ATOM 2516 O O . ILE A 1 315 ? -18.489 10.918 22.544 1.00 87.69 315 ILE A O 1
ATOM 2520 N N . ARG A 1 316 ? -17.830 9.683 24.286 1.00 89.94 316 ARG A N 1
ATOM 2521 C CA . ARG A 1 316 ? -18.082 10.744 25.281 1.00 89.94 316 ARG A CA 1
ATOM 2522 C C . ARG A 1 316 ? -17.244 12.004 25.038 1.00 89.94 316 ARG A C 1
ATOM 2524 O O . ARG A 1 316 ? -17.740 13.098 25.280 1.00 89.94 316 ARG A O 1
ATOM 2531 N N . ALA A 1 317 ? -16.016 11.851 24.533 1.00 90.69 317 ALA A N 1
ATOM 2532 C CA . ALA A 1 317 ? -15.147 12.984 24.216 1.00 90.69 317 ALA A CA 1
ATOM 2533 C C . ALA A 1 317 ? -15.723 13.830 23.071 1.00 90.69 317 ALA A C 1
ATOM 2535 O O . ALA A 1 317 ? -15.614 15.047 23.105 1.00 90.69 317 ALA A O 1
ATOM 2536 N N . ILE A 1 318 ? -16.424 13.205 22.115 1.00 89.25 318 ILE A N 1
ATOM 2537 C CA . ILE A 1 318 ? -17.115 13.929 21.038 1.00 89.25 318 ILE A CA 1
ATOM 2538 C C . ILE A 1 318 ? -18.149 14.891 21.625 1.00 89.25 318 ILE A C 1
ATOM 2540 O O . ILE A 1 318 ? -18.198 16.049 21.227 1.00 89.25 318 ILE A O 1
ATOM 2544 N N . MET A 1 319 ? -18.964 14.424 22.577 1.00 87.88 319 MET A N 1
ATOM 2545 C CA . MET A 1 319 ? -20.014 15.248 23.185 1.00 87.88 319 MET A CA 1
ATOM 2546 C C . MET A 1 319 ? -19.431 16.413 23.986 1.00 87.88 319 MET A C 1
ATOM 2548 O O . MET A 1 319 ? -19.976 17.509 23.935 1.00 87.88 319 MET A O 1
ATOM 2552 N N . GLN A 1 320 ? -18.329 16.181 24.703 1.00 89.69 320 GLN A N 1
ATOM 2553 C CA . GLN A 1 320 ? -17.660 17.216 25.487 1.00 89.69 320 GLN A CA 1
ATOM 2554 C C . GLN A 1 320 ? -17.041 18.295 24.590 1.00 89.69 320 GLN A C 1
ATOM 2556 O O . GLN A 1 320 ? -17.356 19.468 24.763 1.00 89.69 320 GLN A O 1
ATOM 2561 N N . ASP A 1 321 ? -16.248 17.903 23.590 1.00 88.19 321 ASP A N 1
ATOM 2562 C CA . ASP A 1 321 ? -15.616 18.852 22.666 1.00 88.19 321 ASP A CA 1
ATOM 2563 C C . ASP A 1 321 ? -16.675 19.617 21.850 1.00 88.19 321 ASP A C 1
ATOM 2565 O O . ASP A 1 321 ? -16.516 20.802 21.576 1.00 88.19 321 ASP A O 1
ATOM 2569 N N . SER A 1 322 ? -17.804 18.974 21.523 1.00 85.88 322 SER A N 1
ATOM 2570 C CA . SER A 1 322 ? -18.919 19.639 20.831 1.00 85.88 322 SER A CA 1
ATOM 2571 C C . SER A 1 322 ? -19.566 20.745 21.668 1.00 85.88 322 SER A C 1
ATOM 2573 O O . SER A 1 322 ? -20.019 21.732 21.097 1.00 85.88 322 SER A O 1
ATOM 2575 N N . LEU A 1 323 ? -19.620 20.605 22.999 1.00 87.38 323 LEU A N 1
ATOM 2576 C CA . LEU A 1 323 ? -20.110 21.671 23.883 1.00 87.38 323 LEU A CA 1
ATOM 2577 C C . LEU A 1 323 ? -19.149 22.864 23.869 1.00 87.38 323 LEU A C 1
ATOM 2579 O O . LEU A 1 323 ? -19.588 23.998 23.706 1.00 87.38 323 LEU A O 1
ATOM 2583 N N . GLU A 1 324 ? -17.840 22.607 23.924 1.00 87.12 324 GLU A N 1
ATOM 2584 C CA . GLU A 1 324 ? -16.821 23.659 23.818 1.00 87.12 324 GLU A CA 1
ATOM 2585 C C . GLU A 1 324 ? -16.857 24.377 22.458 1.00 87.12 324 GLU A C 1
ATOM 2587 O O . GLU A 1 324 ? -16.542 25.562 22.381 1.00 87.12 324 GLU A O 1
ATOM 2592 N N . TRP A 1 325 ? -17.247 23.691 21.379 1.00 86.69 325 TRP A N 1
ATOM 2593 C CA . TRP A 1 325 ? -17.424 24.305 20.055 1.00 86.69 325 TRP A CA 1
ATOM 2594 C C . TRP A 1 325 ? -18.689 25.152 19.926 1.00 86.69 325 TRP A C 1
ATOM 2596 O O . TRP A 1 325 ? -18.767 25.957 19.008 1.00 86.69 325 TRP A O 1
ATOM 2606 N N . ILE A 1 326 ? -19.691 24.944 20.783 1.00 85.62 326 ILE A N 1
ATOM 2607 C CA . ILE A 1 326 ? -20.895 25.788 20.829 1.00 85.62 326 ILE A CA 1
ATOM 2608 C C . ILE A 1 326 ? -20.608 27.071 21.617 1.00 85.62 326 ILE A C 1
ATOM 2610 O O . ILE A 1 326 ? -21.148 28.127 21.289 1.00 85.62 326 ILE A O 1
ATOM 2614 N N . ASP A 1 327 ? -19.764 26.972 22.646 1.00 82.62 327 ASP A N 1
ATOM 2615 C CA . ASP A 1 327 ? -19.411 28.088 23.526 1.00 82.62 327 ASP A CA 1
ATOM 2616 C C . ASP A 1 327 ? -18.385 29.066 22.910 1.00 82.62 327 ASP A C 1
ATOM 2618 O O . ASP A 1 327 ? -18.238 30.183 23.414 1.00 82.62 327 ASP A O 1
ATOM 2622 N N . ASN A 1 328 ? -17.689 28.671 21.834 1.00 68.00 328 ASN A N 1
ATOM 2623 C CA . ASN A 1 328 ? -16.675 29.467 21.120 1.00 68.00 328 ASN A CA 1
ATOM 2624 C C . ASN A 1 328 ? -17.112 29.836 19.698 1.00 68.00 328 ASN A C 1
ATOM 2626 O O . ASN A 1 328 ? -16.782 30.965 19.266 1.00 68.00 328 ASN A O 1
#